Protein AF-A0AAN8APQ1-F1 (afdb_monomer_lite)

Foldseek 3Di:
DDDDDDDPPDDPDDPPPPPPPPVPPPDQAAFDDPQPQPPDPVSDDDCSHCVVVCVVVCLVVLHQNRVPPLPDQWDQALNDIDGLQQCCLVPVPPSLVSLVVLLVVLVVQVVPDDPPPVCLQVQQVSLLVSLSSNLVSLSSLLNNLSPRLAQDDDPDPDPDDVSNVSSVCSLVSVVVSLVVVCVVLDDLVPDDPSLVCLSVDHDPVPRGHSSVSSSRSSVSSVVSSVSSVSSSCVRHVVVPPDDPDD

InterPro domains:
  IPR029425 Protein MMS22-like, N-terminal [PF14910] (29-236)
  IPR042320 Protein MMS22-like [PTHR28547] (3-232)

Radius of gyration: 24.52 Å; chains: 1; bounding box: 50×102×64 Å

Organism: Eleginops maclovinus (NCBI:txid56733)

Sequence (246 aa):
MADDFSQSLTPPVSPFTADSFCDMTPARPPCFCCSETKEDPTGALSPQGYVAGGSLKRLLLRLDPAPAEYETDTVEIFGFPWVTETALVESTKLLFGLFREKVYRLESLVQSSSHDFGQAGNLHYEAEDLRQQCVSFLQYVKVFLHRFLEPTCSLDTSHCHPYEELEAQLPSALLEEIFGITLLVGRLKDLPANVQSAFTIANPGKIFPPSWHLLHLHLDVHWSILEILTYLVTRCKARWCTPTSL

pLDDT: mean 81.37, std 19.3, range [31.64, 98.69]

Structure (mmCIF, N/CA/C/O backbone):
data_AF-A0AAN8APQ1-F1
#
_entry.id   AF-A0AAN8APQ1-F1
#
loop_
_atom_site.group_PDB
_atom_site.id
_atom_site.type_symbol
_atom_site.label_atom_id
_atom_site.label_alt_id
_atom_site.label_comp_id
_atom_site.label_asym_id
_atom_site.label_entity_id
_atom_site.label_seq_id
_atom_site.pdbx_PDB_ins_code
_atom_site.Cartn_x
_atom_site.Cartn_y
_atom_site.Cartn_z
_atom_site.occupancy
_atom_site.B_iso_or_equiv
_atom_site.auth_seq_id
_atom_site.auth_comp_id
_atom_site.auth_asym_id
_atom_site.auth_atom_id
_atom_site.pdbx_PDB_model_num
ATOM 1 N N . MET A 1 1 ? -24.995 -76.254 -22.039 1.00 42.03 1 MET A N 1
ATOM 2 C CA . MET A 1 1 ? -24.180 -75.029 -21.919 1.00 42.03 1 MET A CA 1
ATOM 3 C C . MET A 1 1 ? -25.102 -73.898 -22.367 1.00 42.03 1 MET A C 1
ATOM 5 O O . MET A 1 1 ? -25.278 -73.760 -23.564 1.00 42.03 1 MET A O 1
ATOM 9 N N . ALA A 1 2 ? -26.037 -73.388 -21.560 1.00 35.69 2 ALA A N 1
ATOM 10 C CA . ALA A 1 2 ? -25.916 -72.613 -20.314 1.00 35.69 2 ALA A CA 1
ATOM 11 C C . ALA A 1 2 ? -25.137 -71.294 -20.508 1.00 35.69 2 ALA A C 1
ATOM 13 O O . ALA A 1 2 ? -23.924 -71.360 -20.661 1.00 35.69 2 ALA A O 1
ATOM 14 N N . ASP A 1 3 ? -25.917 -70.199 -20.541 1.00 38.91 3 ASP A N 1
ATOM 15 C CA . ASP A 1 3 ? -25.686 -68.761 -20.282 1.00 38.91 3 ASP A CA 1
ATOM 16 C C . ASP A 1 3 ? -24.407 -68.042 -20.750 1.00 38.91 3 ASP A C 1
ATOM 18 O O . ASP A 1 3 ? -23.298 -68.446 -20.427 1.00 38.91 3 ASP A O 1
ATOM 22 N N . ASP A 1 4 ? -24.583 -66.883 -21.408 1.00 41.06 4 ASP A N 1
ATOM 23 C CA . ASP A 1 4 ? -24.420 -65.614 -20.675 1.00 41.06 4 ASP A CA 1
ATOM 24 C C . ASP A 1 4 ? -25.036 -64.404 -21.409 1.00 41.06 4 ASP A C 1
ATOM 26 O O . ASP A 1 4 ? -24.639 -64.022 -22.513 1.00 41.06 4 ASP A O 1
ATOM 30 N N . PHE A 1 5 ? -26.021 -63.782 -20.759 1.00 49.22 5 PHE A N 1
ATOM 31 C CA . PHE A 1 5 ? -26.459 -62.413 -21.016 1.00 49.22 5 PHE A CA 1
ATOM 32 C C . PHE A 1 5 ? -25.432 -61.460 -20.391 1.00 49.22 5 PHE A C 1
ATOM 34 O O . PHE A 1 5 ? -25.208 -61.511 -19.187 1.00 49.22 5 PHE A O 1
ATOM 41 N N . SER A 1 6 ? -24.898 -60.500 -21.147 1.00 53.31 6 SER A N 1
ATOM 42 C CA . SER A 1 6 ? -24.318 -59.294 -20.540 1.00 53.31 6 SER A CA 1
ATOM 43 C C . SER A 1 6 ? -24.817 -58.043 -21.256 1.00 53.31 6 SER A C 1
ATOM 45 O O . SER A 1 6 ? -24.336 -57.622 -22.305 1.00 53.31 6 SER A O 1
ATOM 47 N N . GLN A 1 7 ? -25.857 -57.460 -20.662 1.00 44.00 7 GLN A N 1
ATOM 48 C CA . GLN A 1 7 ? -26.288 -56.095 -20.920 1.00 44.00 7 GLN A CA 1
ATOM 49 C C . GLN A 1 7 ? -25.161 -55.154 -20.478 1.00 44.00 7 GLN A C 1
ATOM 51 O O . GLN A 1 7 ? -24.826 -55.086 -19.296 1.00 44.00 7 GLN A O 1
ATOM 56 N N . SER A 1 8 ? -24.567 -54.430 -21.426 1.00 47.03 8 SER A N 1
ATOM 57 C CA . SER A 1 8 ? -23.650 -53.333 -21.123 1.00 47.03 8 SER A CA 1
ATOM 58 C C . SER A 1 8 ? -24.465 -52.154 -20.586 1.00 47.03 8 SER A C 1
ATOM 60 O O . SER A 1 8 ? -25.087 -51.403 -21.335 1.00 47.03 8 SER A O 1
ATOM 62 N N . LEU A 1 9 ? -24.516 -52.049 -19.259 1.00 51.12 9 LEU A N 1
ATOM 63 C CA . LEU A 1 9 ? -25.077 -50.921 -18.524 1.00 51.12 9 LEU A CA 1
ATOM 64 C C . LEU A 1 9 ? -23.986 -49.860 -18.340 1.00 51.12 9 LEU A C 1
ATOM 66 O O . LEU A 1 9 ? -23.389 -49.754 -17.271 1.00 51.12 9 LEU A O 1
ATOM 70 N N . THR A 1 10 ? -23.705 -49.069 -19.375 1.00 58.56 10 THR A N 1
ATOM 71 C CA . THR A 1 10 ? -22.999 -47.795 -19.180 1.00 58.56 10 THR A CA 1
ATOM 72 C C . THR A 1 10 ? -24.040 -46.696 -18.964 1.00 58.56 10 THR A C 1
ATOM 74 O O . THR A 1 10 ? -24.853 -46.467 -19.864 1.00 58.56 10 THR A O 1
ATOM 77 N N . PRO A 1 11 ? -24.067 -46.027 -17.798 1.00 50.97 11 PRO A N 1
ATOM 78 C CA . PRO A 1 11 ? -24.987 -44.921 -17.567 1.00 50.97 11 PRO A CA 1
ATOM 79 C C . PRO A 1 11 ? -24.662 -43.754 -18.517 1.00 50.97 11 PRO A C 1
ATOM 81 O O . PRO A 1 11 ? -23.504 -43.600 -18.919 1.00 50.97 11 PRO A O 1
ATOM 84 N N . PRO A 1 12 ? -25.652 -42.923 -18.892 1.00 48.56 12 PRO A N 1
ATOM 85 C CA . PRO A 1 12 ? -25.388 -41.727 -19.679 1.00 48.56 12 PRO A CA 1
ATOM 86 C C . PRO A 1 12 ? -24.476 -40.786 -18.887 1.00 48.56 12 PRO A C 1
ATOM 88 O O . PRO A 1 12 ? -24.678 -40.560 -17.693 1.00 48.56 12 PRO A O 1
ATOM 91 N N . VAL A 1 13 ? -23.457 -40.254 -19.563 1.00 44.84 13 VAL A N 1
ATOM 92 C CA . VAL A 1 13 ? -22.527 -39.265 -19.012 1.00 44.84 13 VAL A CA 1
ATOM 93 C C . VAL A 1 13 ? -23.339 -38.047 -18.574 1.00 44.84 13 VAL A C 1
ATOM 95 O O . VAL A 1 13 ? -23.918 -37.347 -19.404 1.00 44.84 13 VAL A O 1
ATOM 98 N N . SER A 1 14 ? -23.414 -37.830 -17.261 1.00 43.69 14 SER A N 1
ATOM 99 C CA . SER A 1 14 ? -23.985 -36.614 -16.684 1.00 43.69 14 SER A CA 1
ATOM 100 C C . SER A 1 14 ? -23.166 -35.420 -17.185 1.00 43.69 14 SER A C 1
ATOM 102 O O . SER A 1 14 ? -21.936 -35.541 -17.243 1.00 43.69 14 SER A O 1
ATOM 104 N N . PRO A 1 15 ? -23.780 -34.285 -17.570 1.00 40.00 15 PRO A N 1
ATOM 105 C CA . PRO A 1 15 ? -23.009 -33.112 -17.933 1.00 40.00 15 PRO A CA 1
ATOM 106 C C . PRO A 1 15 ? -22.211 -32.714 -16.697 1.00 40.00 15 PRO A C 1
ATOM 108 O O . PRO A 1 15 ? -22.783 -32.315 -15.684 1.00 40.00 15 PRO A O 1
ATOM 111 N N . PHE A 1 16 ? -20.890 -32.873 -16.773 1.00 37.59 16 PHE A N 1
ATOM 112 C CA . PHE A 1 16 ? -19.983 -32.202 -15.864 1.00 37.59 16 PHE A CA 1
ATOM 113 C C . PHE A 1 16 ? -20.291 -30.716 -16.016 1.00 37.59 16 PHE A C 1
ATOM 115 O O . PHE A 1 16 ? -19.915 -30.088 -17.007 1.00 37.59 16 PHE A O 1
ATOM 122 N N . THR A 1 17 ? -21.027 -30.159 -15.055 1.00 39.50 17 THR A N 1
ATOM 123 C CA . THR A 1 17 ? -20.857 -28.760 -14.715 1.00 39.50 17 THR A CA 1
ATOM 124 C C . THR A 1 17 ? -19.368 -28.625 -14.479 1.00 39.50 17 THR A C 1
ATOM 126 O O . THR A 1 17 ? -18.811 -29.234 -13.566 1.00 39.50 17 THR A O 1
ATOM 129 N N . ALA A 1 18 ? -18.697 -27.915 -15.382 1.00 37.94 18 ALA A N 1
ATOM 130 C CA . ALA A 1 18 ? -17.459 -27.273 -15.024 1.00 37.94 18 ALA A CA 1
ATOM 131 C C . ALA A 1 18 ? -17.849 -26.334 -13.884 1.00 37.94 18 ALA A C 1
ATOM 133 O O . ALA A 1 18 ? -18.238 -25.190 -14.114 1.00 37.94 18 ALA A O 1
ATOM 134 N N . ASP A 1 19 ? -17.832 -26.863 -12.660 1.00 33.03 19 ASP A N 1
ATOM 135 C CA . ASP A 1 19 ? -17.505 -26.066 -11.506 1.00 33.03 19 ASP A CA 1
ATOM 136 C C . ASP A 1 19 ? -16.175 -25.460 -11.906 1.00 33.03 19 ASP A C 1
ATOM 138 O O . ASP A 1 19 ? -15.129 -26.112 -11.934 1.00 33.03 19 ASP A O 1
ATOM 142 N N . SER A 1 20 ? -16.278 -24.233 -12.412 1.00 37.91 20 SER A N 1
ATOM 143 C CA . SER A 1 20 ? -15.179 -23.310 -12.480 1.00 37.91 20 SER A CA 1
ATOM 144 C C . SER A 1 20 ? -14.677 -23.294 -11.053 1.00 37.91 20 SER A C 1
ATOM 146 O O . SER A 1 20 ? -15.220 -22.590 -10.203 1.00 37.91 20 SER A O 1
ATOM 148 N N . PHE A 1 21 ? -13.677 -24.129 -10.782 1.00 33.66 21 PHE A N 1
ATOM 149 C CA . PHE A 1 21 ? -12.666 -23.839 -9.800 1.00 33.66 21 PHE A CA 1
ATOM 150 C C . PHE A 1 21 ? -12.135 -22.475 -10.235 1.00 33.66 21 PHE A C 1
ATOM 152 O O . PHE A 1 21 ? -11.196 -22.364 -11.016 1.00 33.66 21 PHE A O 1
ATOM 159 N N . CYS A 1 22 ? -12.845 -21.421 -9.824 1.00 37.91 22 CYS A N 1
ATOM 160 C CA . CYS A 1 22 ? -12.246 -20.135 -9.597 1.00 37.91 22 CYS A CA 1
ATOM 161 C C . CYS A 1 22 ? -11.148 -20.478 -8.615 1.00 37.91 22 CYS A C 1
ATOM 163 O O . CYS A 1 22 ? -11.424 -20.675 -7.431 1.00 37.91 22 CYS A O 1
ATOM 165 N N . ASP A 1 23 ? -9.938 -20.668 -9.137 1.00 31.64 23 ASP A N 1
ATOM 166 C CA . ASP A 1 23 ? -8.739 -20.584 -8.337 1.00 31.64 23 ASP A CA 1
ATOM 167 C C . ASP A 1 23 ? -8.954 -19.363 -7.449 1.00 31.64 23 ASP A C 1
ATOM 169 O O . ASP A 1 23 ? -9.064 -18.233 -7.934 1.00 31.64 23 ASP A O 1
ATOM 173 N N . MET A 1 24 ? -9.136 -19.607 -6.151 1.00 39.66 24 MET A N 1
ATOM 174 C CA . MET A 1 24 ? -9.282 -18.570 -5.139 1.00 39.66 24 MET A CA 1
ATOM 175 C C . MET A 1 24 ? -7.911 -17.925 -4.926 1.00 39.66 24 MET A C 1
ATOM 177 O O . MET A 1 24 ? -7.417 -17.830 -3.807 1.00 39.66 24 MET A O 1
ATOM 181 N N . THR A 1 25 ? -7.249 -17.515 -6.009 1.00 44.06 25 THR A N 1
ATOM 182 C CA . THR A 1 25 ? -6.196 -16.524 -5.917 1.00 44.06 25 THR A CA 1
ATOM 183 C C . THR A 1 25 ? -6.863 -15.277 -5.357 1.00 44.06 25 THR A C 1
ATOM 185 O O . THR A 1 25 ? -7.798 -14.775 -5.995 1.00 44.06 25 THR A O 1
ATOM 188 N N . PRO A 1 26 ? -6.451 -14.807 -4.167 1.00 56.09 26 PRO A N 1
ATOM 189 C CA . PRO A 1 26 ? -7.018 -13.603 -3.591 1.00 56.09 26 PRO A CA 1
ATOM 190 C C . PRO A 1 26 ? -6.922 -12.483 -4.624 1.00 56.09 26 PRO A C 1
ATOM 192 O O . PRO A 1 26 ? -5.915 -12.362 -5.335 1.00 56.09 26 PRO A O 1
ATOM 195 N N . ALA A 1 27 ? -8.006 -11.720 -4.760 1.00 69.81 27 ALA A N 1
ATOM 196 C CA . ALA A 1 27 ? -8.048 -10.618 -5.703 1.00 69.81 27 ALA A CA 1
ATOM 197 C C . ALA A 1 27 ? -6.866 -9.687 -5.410 1.00 69.81 27 ALA A C 1
ATOM 199 O O . ALA A 1 27 ? -6.625 -9.312 -4.265 1.00 69.81 27 ALA A O 1
ATOM 200 N N . ARG A 1 28 ? -6.072 -9.362 -6.437 1.00 83.19 28 ARG A N 1
ATOM 201 C CA . ARG A 1 28 ? -4.981 -8.404 -6.256 1.00 83.19 28 ARG A CA 1
ATOM 202 C C . ARG A 1 28 ? -5.593 -7.024 -6.009 1.00 83.19 28 ARG A C 1
ATOM 204 O O . ARG A 1 28 ? -6.450 -6.616 -6.801 1.00 83.19 28 ARG A O 1
ATOM 211 N N . PRO A 1 29 ? -5.140 -6.290 -4.981 1.00 88.75 29 PRO A N 1
ATOM 212 C CA . PRO A 1 29 ? -5.586 -4.927 -4.773 1.00 88.75 29 PRO A CA 1
ATOM 213 C C . PRO A 1 29 ? -5.324 -4.061 -6.011 1.00 88.75 29 PRO A C 1
ATOM 215 O O . PRO A 1 29 ? -4.332 -4.288 -6.716 1.00 88.75 29 PRO A O 1
ATOM 218 N N . PRO A 1 30 ? -6.161 -3.039 -6.262 1.00 90.56 30 PRO A N 1
ATOM 219 C CA . PRO A 1 30 ? -5.931 -2.120 -7.362 1.00 90.56 30 PRO A CA 1
ATOM 220 C C . PRO A 1 30 ? -4.567 -1.436 -7.250 1.00 90.56 30 PRO A C 1
ATOM 222 O O . PRO A 1 30 ? -4.161 -1.037 -6.158 1.00 90.56 30 PRO A O 1
ATOM 225 N N . CYS A 1 31 ? -3.878 -1.261 -8.375 1.00 91.69 31 CYS A N 1
ATOM 226 C CA . CYS A 1 31 ? -2.580 -0.591 -8.417 1.00 91.69 31 CYS A CA 1
ATOM 227 C C . CYS A 1 31 ? -2.398 0.203 -9.718 1.00 91.69 31 CYS A C 1
ATOM 229 O O . CYS A 1 31 ? -3.096 -0.014 -10.712 1.00 91.69 31 CYS A O 1
ATOM 231 N N . PHE A 1 32 ? -1.477 1.167 -9.734 1.00 91.06 32 PHE A N 1
ATOM 232 C CA . PHE A 1 32 ? -1.166 1.904 -10.959 1.00 91.06 32 PHE A CA 1
ATOM 233 C C . PHE A 1 32 ? -0.469 1.002 -11.979 1.00 91.06 32 PHE A C 1
ATOM 235 O O . PHE A 1 32 ? 0.472 0.284 -11.662 1.00 91.06 32 PHE A O 1
ATOM 242 N N . CYS A 1 33 ? -0.866 1.076 -13.243 1.00 86.62 33 CYS A N 1
ATOM 243 C CA . CYS A 1 33 ? -0.187 0.350 -14.307 1.00 86.62 33 CYS A CA 1
ATOM 244 C C . CYS A 1 33 ? -0.267 1.153 -15.602 1.00 86.62 33 CYS A C 1
ATOM 246 O O . CYS A 1 33 ? -1.360 1.494 -16.051 1.00 86.62 33 CYS A O 1
ATOM 248 N N . CYS A 1 34 ? 0.880 1.460 -16.210 1.00 81.12 34 CYS A N 1
ATOM 249 C CA . CYS A 1 34 ? 0.923 2.138 -17.508 1.00 81.12 34 CYS A CA 1
ATOM 250 C C . CYS A 1 34 ? 1.092 1.185 -18.710 1.00 81.12 34 CYS A C 1
ATOM 252 O O . CYS A 1 34 ? 1.120 1.649 -19.850 1.00 81.12 34 CYS A O 1
ATOM 254 N N . SER A 1 35 ? 1.169 -0.136 -18.490 1.00 75.12 35 SER A N 1
ATOM 255 C CA . SER A 1 35 ? 1.510 -1.108 -19.544 1.00 75.12 35 SER A CA 1
ATOM 256 C C . SER A 1 35 ? 0.426 -1.320 -20.611 1.00 75.12 35 SER A C 1
ATOM 258 O O . SER A 1 35 ? 0.753 -1.614 -21.757 1.00 75.12 35 SER A O 1
ATOM 260 N N . GLU A 1 36 ? -0.848 -1.127 -20.263 1.00 64.19 36 GLU A N 1
ATOM 261 C CA . GLU A 1 36 ? -2.001 -1.534 -21.089 1.00 64.19 36 GLU A CA 1
ATOM 262 C C . GLU A 1 36 ? -2.473 -0.448 -22.073 1.00 64.19 36 GLU A C 1
ATOM 264 O O . GLU A 1 36 ? -3.310 -0.684 -22.937 1.00 64.19 36 GLU A O 1
ATOM 269 N N . THR A 1 37 ? -1.913 0.758 -21.981 1.00 57.16 37 THR A N 1
ATOM 270 C CA . THR A 1 37 ? -2.466 1.957 -22.639 1.00 57.16 37 THR A CA 1
ATOM 271 C C . THR A 1 37 ? -2.202 2.067 -24.145 1.00 57.16 37 THR A C 1
ATOM 273 O O . THR A 1 37 ? -2.755 2.960 -24.783 1.00 57.16 37 THR A O 1
ATOM 276 N N . LYS A 1 38 ? -1.375 1.197 -24.741 1.00 54.94 38 LYS A N 1
ATOM 277 C CA . LYS A 1 38 ? -1.044 1.269 -26.180 1.00 54.94 38 LYS A CA 1
ATOM 278 C C . LYS A 1 38 ? -1.842 0.325 -27.079 1.00 54.94 38 LYS A C 1
ATOM 280 O O . LYS A 1 38 ? -1.821 0.533 -28.288 1.00 54.94 38 LYS A O 1
ATOM 285 N N . GLU A 1 39 ? -2.516 -0.684 -26.529 1.00 53.59 39 GLU A N 1
ATOM 286 C CA . GLU A 1 39 ? -3.214 -1.696 -27.340 1.00 53.59 39 GLU A CA 1
ATOM 287 C C . GLU A 1 39 ? -4.710 -1.412 -27.529 1.00 53.59 39 GLU A C 1
ATOM 289 O O . GLU A 1 39 ? -5.300 -1.944 -28.467 1.00 53.59 39 GLU A O 1
ATOM 294 N N . ASP A 1 40 ? -5.314 -0.537 -26.715 1.00 55.59 40 ASP A N 1
ATOM 295 C CA . ASP A 1 40 ? -6.740 -0.221 -26.825 1.00 55.59 40 ASP A CA 1
ATOM 296 C C . ASP A 1 40 ? -7.000 1.120 -27.551 1.00 55.59 40 ASP A C 1
ATOM 298 O O . ASP A 1 40 ? -6.720 2.188 -26.994 1.00 55.59 40 ASP A O 1
ATOM 302 N N . PRO A 1 41 ? -7.562 1.119 -28.779 1.00 56.56 41 PRO A N 1
ATOM 303 C CA . PRO A 1 41 ? -7.845 2.342 -29.538 1.00 56.56 41 PRO A CA 1
ATOM 304 C C . PRO A 1 41 ? -8.901 3.243 -28.879 1.00 56.56 41 PRO A C 1
ATOM 306 O O . PRO A 1 41 ? -9.007 4.417 -29.234 1.00 56.56 41 PRO A O 1
ATOM 309 N N . THR A 1 42 ? -9.668 2.724 -27.916 1.00 65.69 42 THR A N 1
ATOM 310 C CA . THR A 1 42 ? -10.629 3.492 -27.111 1.00 65.69 42 THR A CA 1
ATOM 311 C C . THR A 1 42 ? -9.999 4.245 -25.939 1.00 65.69 42 THR A C 1
ATOM 313 O O . THR A 1 42 ? -10.669 5.089 -25.343 1.00 65.69 42 THR A O 1
ATOM 316 N N . GLY A 1 43 ? -8.727 3.981 -25.611 1.00 64.19 43 GLY A N 1
ATOM 317 C CA . GLY A 1 43 ? -8.058 4.578 -24.455 1.00 64.19 43 GLY A CA 1
ATOM 318 C C . GLY A 1 43 ? -8.700 4.177 -23.124 1.00 64.19 43 GLY A C 1
ATOM 319 O O . GLY A 1 43 ? -8.687 4.973 -22.181 1.00 64.19 43 GLY A O 1
ATOM 320 N N . ALA A 1 44 ? -9.311 2.986 -23.048 1.00 68.88 44 ALA A N 1
ATOM 321 C CA . ALA A 1 44 ? -9.937 2.524 -21.820 1.00 68.88 44 ALA A CA 1
ATOM 322 C C . ALA A 1 44 ? -8.890 2.366 -20.709 1.00 68.88 44 ALA A C 1
ATOM 324 O O . ALA A 1 44 ? -7.764 1.915 -20.921 1.00 68.88 44 ALA A O 1
ATOM 325 N N . LEU A 1 45 ? -9.269 2.770 -19.498 1.00 75.56 45 LEU A N 1
ATOM 326 C CA . LEU A 1 45 ? -8.425 2.620 -18.317 1.00 75.56 45 LEU A CA 1
ATOM 327 C C . LEU A 1 45 ? -8.371 1.146 -17.900 1.00 75.56 45 LEU A C 1
ATOM 329 O O . LEU A 1 45 ? -9.388 0.454 -17.959 1.00 75.56 45 LEU A O 1
ATOM 333 N N . SER A 1 46 ? -7.206 0.701 -17.421 1.00 77.81 46 SER A N 1
ATOM 334 C CA . SER A 1 46 ? -7.013 -0.659 -16.903 1.00 77.81 46 SER A CA 1
ATOM 335 C C . SER A 1 46 ? -8.063 -0.990 -15.834 1.00 77.81 46 SER A C 1
ATOM 337 O O . SER A 1 46 ? -8.157 -0.238 -14.854 1.00 77.81 46 SER A O 1
ATOM 339 N N . PRO A 1 47 ? -8.834 -2.088 -15.968 1.00 78.69 47 PRO A N 1
ATOM 340 C CA . PRO A 1 47 ? -9.878 -2.447 -15.008 1.00 78.69 47 PRO A CA 1
ATOM 341 C C . PRO A 1 47 ? -9.321 -2.780 -13.617 1.00 78.69 47 PRO A C 1
ATOM 343 O O . PRO A 1 47 ? -10.044 -2.665 -12.630 1.00 78.69 47 PRO A O 1
ATOM 346 N N . GLN A 1 48 ? -8.035 -3.130 -13.523 1.00 80.75 48 GLN A N 1
ATOM 347 C CA . GLN A 1 48 ? -7.315 -3.369 -12.270 1.00 80.75 48 GLN A CA 1
ATOM 348 C C . GLN A 1 48 ? -6.756 -2.078 -11.640 1.00 80.75 48 GLN A C 1
ATOM 350 O O . GLN A 1 48 ? -6.227 -2.111 -10.533 1.00 80.75 48 GLN A O 1
ATOM 355 N N . GLY A 1 49 ? -6.867 -0.928 -12.311 1.00 83.88 49 GLY A N 1
ATOM 356 C CA . GLY A 1 49 ? -6.431 0.360 -11.775 1.00 83.88 49 GLY A CA 1
ATOM 357 C C . GLY A 1 49 ? -7.448 1.002 -10.826 1.00 83.88 49 GLY A C 1
ATOM 358 O O . GLY A 1 49 ? -8.648 0.745 -10.903 1.00 83.88 49 GLY A O 1
ATOM 359 N N . TYR A 1 50 ? -6.995 1.927 -9.975 1.00 87.56 50 TYR A N 1
ATOM 360 C CA . TYR A 1 50 ? -7.840 2.606 -8.976 1.00 87.56 50 TYR A CA 1
ATOM 361 C C . TYR A 1 50 ? -9.091 3.302 -9.545 1.00 87.56 50 TYR A C 1
ATOM 363 O O . TYR A 1 50 ? -10.131 3.361 -8.887 1.00 87.56 50 TYR A O 1
ATOM 371 N N . VAL A 1 51 ? -9.013 3.855 -10.760 1.00 83.31 51 VAL A N 1
ATOM 372 C CA . VAL A 1 51 ? -10.132 4.602 -11.359 1.00 83.31 51 VAL A CA 1
ATOM 373 C C . VAL A 1 51 ? -11.193 3.656 -11.916 1.00 83.31 51 VAL A C 1
ATOM 375 O O . VAL A 1 51 ? -12.339 3.708 -11.470 1.00 83.31 51 VAL A O 1
ATOM 378 N N . ALA A 1 52 ? -10.826 2.780 -12.856 1.00 84.69 52 ALA A N 1
ATOM 379 C CA . ALA A 1 52 ? -11.773 1.847 -13.470 1.00 84.69 52 ALA A CA 1
ATOM 380 C C . ALA A 1 52 ? -12.254 0.783 -12.475 1.00 84.69 52 ALA A C 1
ATOM 382 O O . ALA A 1 52 ? -13.428 0.419 -12.485 1.00 84.69 52 ALA A O 1
ATOM 383 N N . GLY A 1 53 ? -11.382 0.373 -11.550 1.00 83.00 53 GLY A N 1
ATOM 384 C CA . GLY A 1 53 ? -11.721 -0.503 -10.435 1.00 83.00 53 GLY A CA 1
ATOM 385 C C . GLY A 1 53 ? -12.691 0.133 -9.438 1.00 83.00 53 GLY A C 1
ATOM 386 O O . GLY A 1 53 ? -13.265 -0.578 -8.619 1.00 83.00 53 GLY A O 1
ATOM 387 N N . GLY A 1 54 ? -12.932 1.449 -9.508 1.00 86.44 54 GLY A N 1
ATOM 388 C CA . GLY A 1 54 ? -13.942 2.154 -8.720 1.00 86.44 54 GLY A CA 1
ATOM 389 C C . GLY A 1 54 ? -13.495 2.582 -7.320 1.00 86.44 54 GLY A C 1
ATOM 390 O O . GLY A 1 54 ? -14.355 2.905 -6.499 1.00 86.44 54 GLY A O 1
ATOM 391 N N . SER A 1 55 ? -12.192 2.610 -7.023 1.00 88.75 55 SER A N 1
ATOM 392 C CA . SER A 1 55 ? -11.656 2.987 -5.704 1.00 88.75 55 SER A CA 1
ATOM 393 C C . SER A 1 55 ? -12.095 4.391 -5.293 1.00 88.75 55 SER A C 1
ATOM 395 O O . SER A 1 55 ? -12.637 4.570 -4.205 1.00 88.75 55 SER A O 1
ATOM 397 N N . LEU A 1 56 ? -12.021 5.370 -6.206 1.00 88.06 56 LEU A N 1
ATOM 398 C CA . LEU A 1 56 ? -12.498 6.732 -5.933 1.00 88.06 56 LEU A CA 1
ATOM 399 C C . LEU A 1 56 ? -14.003 6.770 -5.621 1.00 88.06 56 LEU A C 1
ATOM 401 O O . LEU A 1 56 ? -14.429 7.450 -4.690 1.00 88.06 56 LEU A O 1
ATOM 405 N N . LYS A 1 57 ? -14.822 6.027 -6.378 1.00 90.88 57 LYS A N 1
ATOM 406 C CA . LYS A 1 57 ? -16.271 5.955 -6.138 1.00 90.88 57 LYS A CA 1
ATOM 407 C C . LYS A 1 57 ? -16.561 5.366 -4.758 1.00 90.88 57 LYS A C 1
ATOM 409 O O . LYS A 1 57 ? -17.396 5.909 -4.040 1.00 90.88 57 LYS A O 1
ATOM 414 N N . ARG A 1 58 ? -15.868 4.287 -4.376 1.00 92.19 58 ARG A N 1
ATOM 415 C CA . ARG A 1 58 ? -16.009 3.676 -3.046 1.00 92.19 58 ARG A CA 1
ATOM 416 C C . ARG A 1 58 ? -15.594 4.639 -1.942 1.00 92.19 58 ARG A C 1
ATOM 418 O O . ARG A 1 58 ? -16.365 4.811 -1.005 1.00 92.19 58 ARG A O 1
ATOM 425 N N . LEU A 1 59 ? -14.464 5.330 -2.093 1.00 90.75 59 LEU A N 1
ATOM 426 C CA . LEU A 1 59 ? -13.996 6.325 -1.128 1.00 90.75 59 LEU A CA 1
ATOM 427 C C . LEU A 1 59 ? -15.026 7.446 -0.916 1.00 90.75 59 LEU A C 1
ATOM 429 O O . LEU A 1 59 ? -15.412 7.731 0.217 1.00 90.75 59 LEU A O 1
ATOM 433 N N . LEU A 1 60 ? -15.517 8.053 -2.003 1.00 90.00 60 LEU A N 1
ATOM 434 C CA . LEU A 1 60 ? -16.490 9.152 -1.943 1.00 90.00 60 LEU A CA 1
ATOM 435 C C . LEU A 1 60 ? -17.827 8.720 -1.329 1.00 90.00 60 LEU A C 1
ATOM 437 O O . LEU A 1 60 ? -18.440 9.482 -0.583 1.00 90.00 60 LEU A O 1
ATOM 441 N N . LEU A 1 61 ? -18.263 7.492 -1.620 1.00 92.25 61 LEU A N 1
ATOM 442 C CA . LEU A 1 61 ? -19.486 6.902 -1.075 1.00 92.25 61 LEU A CA 1
ATOM 443 C C . LEU A 1 61 ? -19.274 6.208 0.281 1.00 92.25 61 LEU A C 1
ATOM 445 O O . LEU A 1 61 ? -20.224 5.649 0.823 1.00 92.25 61 LEU A O 1
ATOM 449 N N . ARG A 1 62 ? -18.055 6.255 0.840 1.00 89.44 62 ARG A N 1
ATOM 450 C CA . ARG A 1 62 ? -17.658 5.615 2.110 1.00 89.44 62 ARG A CA 1
ATOM 451 C C . ARG A 1 62 ? -17.943 4.111 2.166 1.00 89.44 62 ARG A C 1
ATOM 453 O O . ARG A 1 62 ? -18.236 3.558 3.226 1.00 89.44 62 ARG A O 1
ATOM 460 N N . LEU A 1 63 ? -17.854 3.457 1.017 1.00 92.62 63 LEU A N 1
ATOM 461 C CA . LEU A 1 63 ? -18.012 2.017 0.898 1.00 92.62 63 LEU A CA 1
ATOM 462 C C . LEU A 1 63 ? -16.737 1.302 1.343 1.00 92.62 63 LEU A C 1
ATOM 464 O O . LEU A 1 63 ? -15.651 1.888 1.363 1.00 92.62 63 LEU A O 1
ATOM 468 N N . ASP A 1 64 ? -16.905 0.028 1.673 1.00 92.94 64 ASP A N 1
ATOM 469 C CA . ASP A 1 64 ? -15.809 -0.879 1.984 1.00 92.94 64 ASP A CA 1
ATOM 470 C C . ASP A 1 64 ? -14.789 -0.910 0.831 1.00 92.94 64 ASP A C 1
ATOM 472 O O . ASP A 1 64 ? -15.196 -1.120 -0.320 1.00 92.94 64 ASP A O 1
ATOM 476 N N . PRO A 1 65 ? -13.491 -0.667 1.093 1.00 92.44 65 PRO A N 1
ATOM 477 C CA . PRO A 1 65 ? -12.478 -0.627 0.047 1.00 92.44 65 PRO A CA 1
ATOM 478 C C . PRO A 1 65 ? -12.174 -1.994 -0.587 1.00 92.44 65 PRO A C 1
ATOM 480 O O . PRO A 1 65 ? -11.700 -2.002 -1.723 1.00 92.44 65 PRO A O 1
ATOM 483 N N . ALA A 1 66 ? -12.443 -3.119 0.085 1.00 92.31 66 ALA A N 1
ATOM 484 C CA . ALA A 1 66 ? -12.265 -4.469 -0.464 1.00 92.31 66 ALA A CA 1
ATOM 485 C C . ALA A 1 66 ? -13.281 -5.465 0.134 1.00 92.31 66 ALA A C 1
ATOM 487 O O . ALA A 1 66 ? -12.909 -6.333 0.921 1.00 92.31 66 ALA A O 1
ATOM 488 N N . PRO A 1 67 ? -14.568 -5.387 -0.258 1.00 89.69 67 PRO A N 1
ATOM 489 C CA . PRO A 1 67 ? -15.672 -6.107 0.390 1.00 89.69 67 PRO A CA 1
ATOM 490 C C . PRO A 1 67 ? -15.600 -7.638 0.322 1.00 89.69 67 PRO A C 1
ATOM 492 O O . PRO A 1 67 ? -16.373 -8.277 1.014 1.00 89.69 67 PRO A O 1
ATOM 495 N N . ALA A 1 68 ? -14.732 -8.208 -0.518 1.00 89.94 68 ALA A N 1
ATOM 496 C CA . ALA A 1 68 ? -14.557 -9.655 -0.678 1.00 89.94 68 ALA A CA 1
ATOM 497 C C . ALA A 1 68 ? -13.197 -10.157 -0.150 1.00 89.94 68 ALA A C 1
ATOM 499 O O . ALA A 1 68 ? -12.817 -11.298 -0.396 1.00 89.94 68 ALA A O 1
ATOM 500 N N . GLU A 1 69 ? -12.420 -9.293 0.506 1.00 91.19 69 GLU A N 1
ATOM 501 C CA . GLU A 1 69 ? -11.100 -9.617 1.053 1.00 91.19 69 GLU A CA 1
ATOM 502 C C . GLU A 1 69 ? -11.093 -9.408 2.573 1.00 91.19 69 GLU A C 1
ATOM 504 O O . GLU A 1 69 ? -11.904 -8.642 3.097 1.00 91.19 69 GLU A O 1
ATOM 509 N N . TYR A 1 70 ? -10.144 -10.042 3.273 1.00 91.88 70 TYR A N 1
ATOM 510 C CA . TYR A 1 70 ? -9.942 -9.919 4.728 1.00 91.88 70 TYR A CA 1
ATOM 511 C C . TYR A 1 70 ? -11.165 -10.335 5.570 1.00 91.88 70 TYR A C 1
ATOM 513 O O . TYR A 1 70 ? -11.480 -9.696 6.571 1.00 91.88 70 TYR A O 1
ATOM 521 N N . GLU A 1 71 ? -11.884 -11.375 5.139 1.00 90.69 71 GLU A N 1
ATOM 522 C CA . GLU A 1 71 ? -13.000 -11.976 5.895 1.00 90.69 71 GLU A CA 1
ATOM 523 C C . GLU A 1 71 ? -12.529 -13.026 6.917 1.00 90.69 71 GLU A C 1
ATOM 525 O O . GLU A 1 71 ? -13.291 -13.436 7.786 1.00 90.69 71 GLU A O 1
ATOM 530 N N . THR A 1 72 ? -11.282 -13.486 6.801 1.00 92.81 72 THR A N 1
ATOM 531 C CA . THR A 1 72 ? -10.683 -14.502 7.671 1.00 92.81 72 THR A CA 1
ATOM 532 C C . THR A 1 72 ? -10.064 -13.890 8.925 1.00 92.81 72 THR A C 1
ATOM 534 O O . THR A 1 72 ? -9.527 -12.782 8.883 1.00 92.81 72 THR A O 1
ATOM 537 N N . ASP A 1 73 ? -10.040 -14.664 10.016 1.00 95.00 73 ASP A N 1
ATOM 538 C CA . ASP A 1 73 ? -9.429 -14.271 11.300 1.00 95.00 73 ASP A CA 1
ATOM 539 C C . ASP A 1 73 ? -7.945 -13.903 11.170 1.00 95.00 73 ASP A C 1
ATOM 541 O O . ASP A 1 73 ? -7.419 -13.116 11.959 1.00 95.00 73 ASP A O 1
ATOM 545 N N . THR A 1 74 ? -7.264 -14.475 10.172 1.00 96.62 74 THR A N 1
ATOM 546 C CA . THR A 1 74 ? -5.867 -14.178 9.872 1.00 96.62 74 THR A CA 1
ATOM 547 C C . THR A 1 74 ? -5.653 -13.680 8.451 1.00 96.62 74 THR A C 1
ATOM 549 O O . THR A 1 74 ? -6.386 -14.022 7.520 1.00 96.62 74 THR A O 1
ATOM 552 N N . VAL A 1 75 ? -4.600 -12.883 8.289 1.00 95.69 75 VAL A N 1
ATOM 553 C CA . VAL A 1 75 ? -4.138 -12.316 7.025 1.00 95.69 75 VAL A CA 1
ATOM 554 C C . VAL A 1 75 ? -2.620 -12.447 6.920 1.00 95.69 75 VAL A C 1
ATOM 556 O O . VAL A 1 75 ? -1.892 -12.194 7.878 1.00 95.69 75 VAL A O 1
ATOM 559 N N . GLU A 1 76 ? -2.127 -12.821 5.742 1.00 96.06 76 GLU A N 1
ATOM 560 C CA . GLU A 1 76 ? -0.693 -12.832 5.444 1.00 96.06 76 GLU A CA 1
ATOM 561 C C . GLU A 1 76 ? -0.208 -11.423 5.076 1.00 96.06 76 GLU A C 1
ATOM 563 O O . GLU A 1 76 ? -0.651 -10.834 4.088 1.00 96.06 76 GLU A O 1
ATOM 568 N N . ILE A 1 77 ? 0.730 -10.880 5.855 1.00 96.81 77 ILE A N 1
ATOM 569 C CA . ILE A 1 77 ? 1.352 -9.573 5.608 1.00 96.81 77 ILE A CA 1
ATOM 570 C C . ILE A 1 77 ? 2.869 -9.735 5.704 1.00 96.81 77 ILE A C 1
ATOM 572 O O . ILE A 1 77 ? 3.401 -10.173 6.725 1.00 96.81 77 ILE A O 1
ATOM 57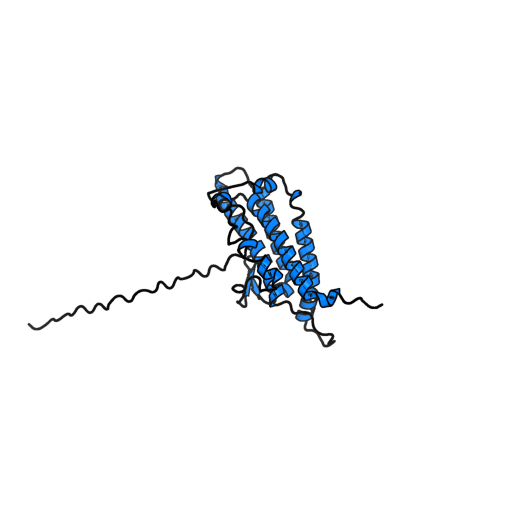6 N N . PHE A 1 78 ? 3.571 -9.377 4.624 1.00 96.81 78 PHE A N 1
ATOM 577 C CA . PHE A 1 78 ? 5.027 -9.529 4.475 1.00 96.81 78 PHE A CA 1
ATOM 578 C C . PHE A 1 78 ? 5.550 -10.962 4.705 1.00 96.81 78 PHE A C 1
ATOM 580 O O . PHE A 1 78 ? 6.690 -11.140 5.132 1.00 96.81 78 PHE A O 1
ATOM 587 N N . GLY A 1 79 ? 4.728 -11.975 4.398 1.00 93.94 79 GLY A N 1
ATOM 588 C CA . GLY A 1 79 ? 5.067 -13.397 4.539 1.00 93.94 79 GLY A CA 1
ATOM 589 C C . GLY A 1 79 ? 4.903 -13.959 5.953 1.00 93.94 79 GLY A C 1
ATOM 590 O O . GLY A 1 79 ? 5.480 -15.003 6.256 1.00 93.94 79 GLY A O 1
ATOM 591 N N . PHE A 1 80 ? 4.174 -13.249 6.817 1.00 96.19 80 PHE A N 1
ATOM 592 C CA . PHE A 1 80 ? 3.828 -13.701 8.158 1.00 96.19 80 PHE A CA 1
ATOM 593 C C . PHE A 1 80 ? 2.308 -13.650 8.364 1.00 96.19 80 PHE A C 1
ATOM 595 O O . PHE A 1 80 ? 1.681 -12.685 7.913 1.00 96.19 80 PHE A O 1
ATOM 602 N N . PRO A 1 81 ? 1.723 -14.614 9.097 1.00 97.06 81 PRO A N 1
ATOM 603 C CA . PRO A 1 81 ? 0.320 -14.574 9.480 1.00 97.06 81 PRO A CA 1
ATOM 604 C C . PRO A 1 81 ? 0.096 -13.576 10.619 1.00 97.06 81 PRO A C 1
ATOM 606 O O . PRO A 1 81 ? 0.816 -13.575 11.619 1.00 97.06 81 PRO A O 1
ATOM 609 N N . TRP A 1 82 ? -0.955 -12.773 10.495 1.00 97.75 82 TRP A N 1
ATOM 610 C CA . TRP A 1 82 ? -1.377 -11.775 11.474 1.00 97.75 82 TRP A CA 1
ATOM 611 C C . TRP A 1 82 ? -2.857 -11.928 11.789 1.00 97.75 82 TRP A C 1
ATOM 613 O O . TRP A 1 82 ? -3.619 -12.314 10.911 1.00 97.75 82 TRP A O 1
ATOM 623 N N . VAL A 1 83 ? -3.277 -11.586 13.008 1.00 97.38 83 VAL A N 1
ATOM 624 C CA . VAL A 1 83 ? -4.704 -11.494 13.351 1.00 97.38 83 VAL A CA 1
ATOM 625 C C . VAL A 1 83 ? -5.296 -10.262 12.665 1.00 97.38 83 VAL A C 1
ATOM 627 O O . VAL A 1 83 ? -4.861 -9.139 12.926 1.00 97.38 83 VAL A O 1
ATOM 630 N N . THR A 1 84 ? -6.272 -10.469 11.783 1.00 96.50 84 THR A N 1
ATOM 631 C CA . THR A 1 84 ? -6.803 -9.441 10.872 1.00 96.50 84 THR A CA 1
ATOM 632 C C . THR A 1 84 ? -7.343 -8.215 11.611 1.00 96.50 84 THR A C 1
ATOM 634 O O . THR A 1 84 ? -7.137 -7.087 11.167 1.00 96.50 84 THR A O 1
ATOM 637 N N . GLU A 1 85 ? -8.007 -8.421 12.748 1.00 95.31 85 GLU A N 1
ATOM 638 C CA . GLU A 1 85 ? -8.698 -7.354 13.483 1.00 95.31 85 GLU A CA 1
ATOM 639 C C . GLU A 1 85 ? -7.801 -6.577 14.454 1.00 95.31 85 GLU A C 1
ATOM 641 O O . GLU A 1 85 ? -8.151 -5.464 14.834 1.00 95.31 85 GLU A O 1
ATOM 646 N N . THR A 1 86 ? -6.645 -7.122 14.854 1.00 95.31 86 THR A N 1
ATOM 647 C CA . THR A 1 86 ? -5.812 -6.526 15.920 1.00 95.31 86 THR A CA 1
ATOM 648 C C . THR A 1 86 ? -4.410 -6.146 15.467 1.00 95.31 86 THR A C 1
ATOM 650 O O . THR A 1 86 ? -3.786 -5.267 16.066 1.00 95.31 86 THR A O 1
ATOM 653 N N . ALA A 1 87 ? -3.896 -6.737 14.384 1.00 97.12 87 ALA A N 1
ATOM 654 C CA . ALA A 1 87 ? -2.482 -6.614 14.043 1.00 97.12 87 ALA A CA 1
ATOM 655 C C . ALA A 1 87 ? -2.032 -5.175 13.780 1.00 97.12 87 ALA A C 1
ATOM 657 O O . ALA A 1 87 ? -0.897 -4.816 14.102 1.00 97.12 87 ALA A O 1
ATOM 658 N N . LEU A 1 88 ? -2.911 -4.325 13.232 1.00 97.31 88 LEU A N 1
ATOM 659 C CA . LEU A 1 88 ? -2.552 -2.926 13.007 1.00 97.31 88 LEU A CA 1
ATOM 660 C C . LEU A 1 88 ? -2.427 -2.144 14.321 1.00 97.31 88 LEU A C 1
ATOM 662 O O . LEU A 1 88 ? -1.539 -1.299 14.413 1.00 97.31 88 LEU A O 1
ATOM 666 N N . VAL A 1 89 ? -3.267 -2.436 15.319 1.00 96.25 89 VAL A N 1
ATOM 667 C CA . VAL A 1 89 ? -3.234 -1.815 16.657 1.00 96.25 89 VAL A CA 1
ATOM 668 C C . VAL A 1 89 ? -2.019 -2.299 17.441 1.00 96.25 89 VAL A C 1
ATOM 670 O O . VAL A 1 89 ? -1.263 -1.496 17.979 1.00 96.25 89 VAL A O 1
ATOM 673 N N . GLU A 1 90 ? -1.794 -3.610 17.469 1.00 95.81 90 GLU A N 1
ATOM 674 C CA . GLU A 1 90 ? -0.760 -4.218 18.310 1.00 95.81 90 GLU A CA 1
ATOM 675 C C . GLU A 1 90 ? 0.652 -4.030 17.743 1.00 95.81 90 GLU A C 1
ATOM 677 O O . GLU A 1 90 ? 1.626 -3.971 18.493 1.00 95.81 90 GLU A O 1
ATOM 682 N N . SER A 1 91 ? 0.785 -3.951 16.415 1.00 97.00 91 SER A N 1
ATOM 683 C CA . SER A 1 91 ? 2.079 -4.025 15.726 1.00 97.00 91 SER A CA 1
ATOM 684 C C . SER A 1 91 ? 2.297 -2.921 14.691 1.00 97.00 91 SER A C 1
ATOM 686 O O . SER A 1 91 ? 3.063 -3.114 13.745 1.00 97.00 91 SER A O 1
ATOM 688 N N . THR A 1 92 ? 1.700 -1.734 14.874 1.00 97.56 92 THR A N 1
ATOM 689 C CA . THR A 1 92 ? 1.796 -0.615 13.912 1.00 97.56 92 THR A CA 1
ATOM 690 C C . THR A 1 92 ? 3.242 -0.334 13.485 1.00 97.56 92 THR A C 1
ATOM 692 O O . THR A 1 92 ? 3.570 -0.396 12.303 1.00 97.56 92 THR A O 1
ATOM 695 N N . LYS A 1 93 ? 4.146 -0.094 14.446 1.00 97.6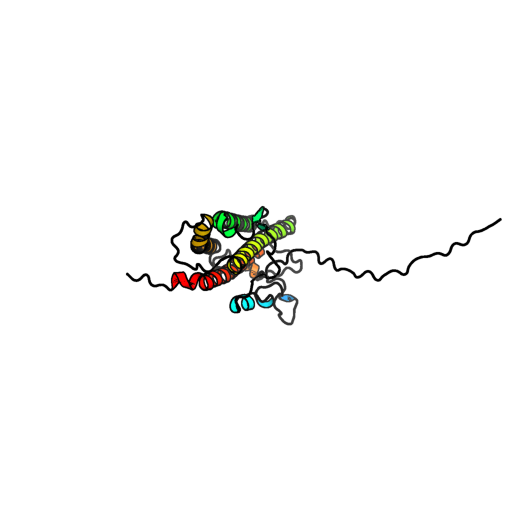2 93 LYS A N 1
ATOM 696 C CA . LYS A 1 93 ? 5.551 0.254 14.160 1.00 97.62 93 LYS A CA 1
ATOM 697 C C . LYS A 1 93 ? 6.296 -0.856 13.423 1.00 97.62 93 LYS A C 1
ATOM 699 O O . LYS A 1 93 ? 7.089 -0.576 12.528 1.00 97.62 93 LYS A O 1
ATOM 704 N N . LEU A 1 94 ? 6.045 -2.112 13.793 1.00 98.31 94 LEU A N 1
ATOM 705 C CA . LEU A 1 94 ? 6.686 -3.268 13.172 1.00 98.31 94 LEU A CA 1
ATOM 706 C C . LEU A 1 94 ? 6.216 -3.439 11.724 1.00 98.31 94 LEU A C 1
ATOM 708 O O . LEU A 1 94 ? 7.047 -3.544 10.827 1.00 98.31 94 LEU A O 1
ATOM 712 N N . LEU A 1 95 ? 4.904 -3.389 11.484 1.00 98.62 95 LEU A N 1
ATOM 713 C CA . LEU A 1 95 ? 4.324 -3.519 10.148 1.00 98.62 95 LEU A CA 1
ATOM 714 C C . LEU A 1 95 ? 4.808 -2.410 9.203 1.00 98.62 95 LEU A C 1
ATOM 716 O O . LEU A 1 95 ? 5.227 -2.687 8.079 1.00 98.62 95 LEU A O 1
ATOM 720 N N . PHE A 1 96 ? 4.840 -1.158 9.666 1.00 98.62 96 PHE A N 1
ATOM 721 C CA . PHE A 1 96 ? 5.391 -0.055 8.876 1.00 98.62 96 PHE A CA 1
ATOM 722 C C . PHE A 1 96 ? 6.922 -0.126 8.744 1.00 98.62 96 PHE A C 1
ATOM 724 O O . PHE A 1 96 ? 7.476 0.317 7.738 1.00 98.62 96 PHE A O 1
ATOM 731 N N . GLY A 1 97 ? 7.629 -0.713 9.712 1.00 98.50 97 GLY A N 1
ATOM 732 C CA . GLY A 1 97 ? 9.048 -1.052 9.593 1.00 98.50 97 GLY A CA 1
ATOM 733 C C . GLY A 1 97 ? 9.315 -2.045 8.458 1.00 98.50 97 GLY A C 1
ATOM 734 O O . GLY A 1 97 ? 10.163 -1.780 7.607 1.00 98.50 97 GLY A O 1
ATOM 735 N N . LEU A 1 98 ? 8.536 -3.129 8.392 1.00 98.56 98 LEU A N 1
ATOM 736 C CA . LEU A 1 98 ? 8.600 -4.126 7.317 1.00 98.56 98 LEU A CA 1
ATOM 737 C C . LEU A 1 98 ? 8.251 -3.515 5.956 1.00 98.56 98 LEU A C 1
ATOM 739 O O . LEU A 1 98 ? 8.939 -3.777 4.972 1.00 98.56 98 LEU A O 1
ATOM 743 N N . PHE A 1 99 ? 7.244 -2.638 5.900 1.00 98.69 99 PHE A N 1
ATOM 744 C CA . PHE A 1 99 ? 6.934 -1.881 4.688 1.00 98.69 99 PHE A CA 1
ATOM 745 C C . PHE A 1 99 ? 8.157 -1.099 4.188 1.00 98.69 99 PHE A C 1
ATOM 747 O O . PHE A 1 99 ? 8.547 -1.238 3.029 1.00 98.69 99 PHE A O 1
ATOM 754 N N . ARG A 1 100 ? 8.807 -0.316 5.063 1.00 98.62 100 ARG A N 1
ATOM 755 C CA . ARG A 1 100 ? 10.009 0.456 4.697 1.00 98.62 100 ARG A CA 1
ATOM 756 C C . ARG A 1 100 ? 11.146 -0.452 4.243 1.00 98.62 100 ARG A C 1
ATOM 758 O O . ARG A 1 100 ? 11.806 -0.132 3.263 1.00 98.62 100 ARG A O 1
ATOM 765 N N . GLU A 1 101 ? 11.345 -1.594 4.901 1.00 98.25 101 GLU A N 1
ATOM 766 C CA . GLU A 1 101 ? 12.317 -2.607 4.475 1.00 98.25 101 GLU A CA 1
ATOM 767 C C . GLU A 1 101 ? 12.058 -3.064 3.029 1.00 98.25 101 GLU A C 1
ATOM 769 O O . GLU A 1 101 ? 12.995 -3.109 2.229 1.00 98.25 101 GLU A O 1
ATOM 774 N N . LYS A 1 102 ? 10.801 -3.352 2.657 1.00 98.31 102 LYS A N 1
ATOM 775 C CA . LYS A 1 102 ? 10.461 -3.752 1.280 1.00 98.31 102 LYS A CA 1
ATOM 776 C C . LYS A 1 102 ? 10.711 -2.629 0.275 1.00 98.31 102 LYS A C 1
ATOM 778 O O . LYS A 1 102 ? 11.245 -2.905 -0.800 1.00 98.31 102 LYS A O 1
ATOM 783 N N . VAL A 1 103 ? 10.412 -1.377 0.634 1.00 98.00 103 VAL A N 1
ATOM 784 C CA . VAL A 1 103 ? 10.749 -0.209 -0.200 1.00 98.00 103 VAL A CA 1
ATOM 785 C C . VAL A 1 103 ? 12.262 -0.100 -0.406 1.00 98.00 103 VAL A C 1
ATOM 787 O O . VAL A 1 103 ? 12.708 -0.054 -1.549 1.00 98.00 103 VAL A O 1
ATOM 790 N N . TYR A 1 104 ? 13.063 -0.150 0.662 1.00 97.69 104 TYR A N 1
ATOM 791 C CA . TYR A 1 104 ? 14.526 -0.078 0.558 1.00 97.69 104 TYR A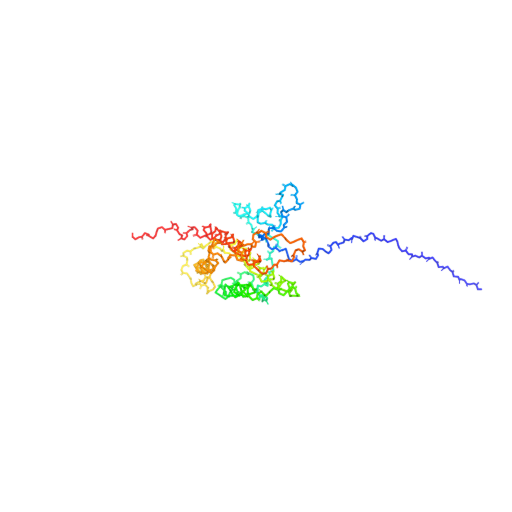 CA 1
ATOM 792 C C . TYR A 1 104 ? 15.118 -1.229 -0.256 1.00 97.69 104 TYR A C 1
ATOM 794 O O . TYR A 1 104 ? 16.064 -1.034 -1.021 1.00 97.69 104 TYR A O 1
ATOM 802 N N . ARG A 1 105 ? 14.561 -2.439 -0.130 1.00 97.69 105 ARG A N 1
ATOM 803 C CA . ARG A 1 105 ? 14.985 -3.576 -0.950 1.00 97.69 105 ARG A CA 1
ATOM 804 C C . ARG A 1 105 ? 14.698 -3.328 -2.430 1.00 97.69 105 ARG A C 1
ATOM 806 O O . ARG A 1 105 ? 15.567 -3.582 -3.258 1.00 97.69 105 ARG A O 1
ATOM 813 N N . LEU A 1 106 ? 13.531 -2.777 -2.762 1.00 97.06 106 LEU A N 1
ATOM 814 C CA . LEU A 1 106 ? 13.197 -2.417 -4.139 1.00 97.06 106 LEU A CA 1
ATOM 815 C C . LEU A 1 106 ? 14.111 -1.305 -4.680 1.00 97.06 106 LEU A C 1
ATOM 817 O O . LEU A 1 106 ? 14.602 -1.410 -5.801 1.00 97.06 106 LEU A O 1
ATOM 821 N N . GLU A 1 107 ? 14.415 -0.279 -3.885 1.00 95.12 107 GLU A N 1
ATOM 822 C CA . GLU A 1 107 ? 15.400 0.751 -4.247 1.00 95.12 107 GLU A CA 1
ATOM 823 C C . GLU A 1 107 ? 16.791 0.154 -4.497 1.00 95.12 107 GLU A C 1
ATOM 825 O O . GLU A 1 107 ? 17.462 0.512 -5.468 1.00 95.12 107 GLU A O 1
ATOM 830 N N . SER A 1 108 ? 17.210 -0.804 -3.668 1.00 94.62 108 SER A N 1
ATOM 831 C CA . SER A 1 108 ? 18.471 -1.522 -3.848 1.00 94.62 108 SER A CA 1
ATOM 832 C C . SER A 1 108 ? 18.501 -2.309 -5.162 1.00 94.62 108 SER A C 1
ATOM 834 O O . SER A 1 108 ? 19.517 -2.276 -5.859 1.00 94.62 108 SER A O 1
ATOM 836 N N . LEU A 1 109 ? 17.391 -2.937 -5.574 1.00 93.88 109 LEU A N 1
ATOM 837 C CA . LEU A 1 109 ? 17.282 -3.586 -6.890 1.00 93.88 109 LEU A CA 1
ATOM 838 C C . LEU A 1 109 ? 17.434 -2.587 -8.044 1.00 93.88 109 LEU A C 1
ATOM 840 O O . LEU A 1 109 ? 18.077 -2.898 -9.043 1.00 93.88 109 LEU A O 1
ATOM 844 N N . VAL A 1 110 ? 16.895 -1.371 -7.910 1.00 91.69 110 VAL A N 1
ATOM 845 C CA . VAL A 1 110 ? 17.066 -0.305 -8.916 1.00 91.69 110 VAL A CA 1
ATOM 846 C C . VAL A 1 110 ? 18.518 0.160 -9.012 1.00 91.69 110 VAL A C 1
ATOM 848 O O . VAL A 1 110 ? 19.000 0.455 -10.102 1.00 91.69 110 VAL A O 1
ATOM 851 N N . GLN A 1 111 ? 19.223 0.243 -7.885 1.00 88.19 111 GLN A N 1
ATOM 852 C CA . GLN A 1 111 ? 20.624 0.672 -7.855 1.00 88.19 111 GLN A CA 1
ATOM 853 C C . GLN A 1 111 ? 21.582 -0.420 -8.342 1.00 88.19 111 GLN A C 1
ATOM 855 O O . GLN A 1 111 ? 22.600 -0.119 -8.962 1.00 88.19 111 GLN A O 1
ATOM 860 N N . SER A 1 112 ? 21.262 -1.683 -8.057 1.00 84.38 112 SER A N 1
ATOM 861 C CA . SER A 1 112 ? 22.083 -2.847 -8.406 1.00 84.38 112 SER A CA 1
ATOM 862 C C . SER A 1 112 ? 21.762 -3.439 -9.777 1.00 84.38 112 SER A C 1
ATOM 864 O O . SER A 1 112 ? 22.500 -4.312 -10.236 1.00 84.38 112 SER A O 1
ATOM 866 N N . SER A 1 113 ? 20.707 -2.969 -10.456 1.00 77.50 113 SER A N 1
ATOM 867 C CA . SER A 1 113 ? 20.354 -3.447 -11.791 1.00 77.50 113 SER A CA 1
ATOM 868 C C . SER A 1 113 ? 21.482 -3.142 -12.782 1.00 77.50 113 SER A C 1
ATOM 870 O O . SER A 1 113 ? 21.650 -2.008 -13.235 1.00 77.50 113 SER A O 1
ATOM 872 N N . SER A 1 114 ? 22.267 -4.166 -13.109 1.00 64.81 114 SER A N 1
ATOM 873 C CA . SER A 1 114 ? 23.250 -4.142 -14.187 1.00 64.81 114 SER A CA 1
ATOM 874 C C . SER A 1 114 ? 22.545 -4.304 -15.540 1.00 64.81 114 SER A C 1
ATOM 876 O O . SER A 1 114 ? 21.413 -4.778 -15.618 1.00 64.81 114 SER A O 1
ATOM 878 N N . HIS A 1 115 ? 23.213 -3.951 -16.641 1.00 64.38 115 HIS A N 1
ATOM 879 C CA . HIS A 1 115 ? 22.705 -4.187 -18.003 1.00 64.38 115 HIS A CA 1
ATOM 880 C C . HIS A 1 115 ? 22.720 -5.678 -18.417 1.00 64.38 115 HIS A C 1
ATOM 882 O O . HIS A 1 115 ? 22.728 -5.990 -19.608 1.00 64.38 115 HIS A O 1
ATOM 888 N N . ASP A 1 116 ? 22.757 -6.605 -17.456 1.00 73.00 116 ASP A N 1
ATOM 889 C CA . ASP A 1 116 ? 22.755 -8.038 -17.720 1.00 73.00 116 ASP A CA 1
ATOM 890 C C . ASP A 1 116 ? 21.330 -8.531 -18.010 1.00 73.00 116 ASP A C 1
ATOM 892 O O . ASP A 1 116 ? 20.528 -8.818 -17.117 1.00 73.00 116 ASP A O 1
ATOM 896 N N . PHE A 1 117 ? 21.013 -8.625 -19.302 1.00 70.00 117 PHE A N 1
ATOM 897 C CA . PHE A 1 117 ? 19.717 -9.086 -19.799 1.00 70.00 117 PHE A CA 1
ATOM 898 C C . PHE A 1 117 ? 19.339 -10.490 -19.301 1.00 70.00 117 PHE A C 1
ATOM 900 O O . PHE A 1 117 ? 18.148 -10.789 -19.214 1.00 70.00 117 PHE A O 1
ATOM 907 N N . GLY A 1 118 ? 20.313 -11.336 -18.935 1.00 77.69 118 GLY A N 1
ATOM 908 C CA . GLY A 1 118 ? 20.055 -12.689 -18.434 1.00 77.69 118 GLY A CA 1
ATOM 909 C C . GLY A 1 118 ? 19.323 -12.725 -17.087 1.00 77.69 118 GLY A C 1
ATOM 910 O O . GLY A 1 118 ? 18.635 -13.700 -16.796 1.00 77.69 118 GLY A O 1
ATOM 911 N N . GLN A 1 119 ? 19.414 -11.655 -16.289 1.00 83.56 119 GLN A N 1
ATOM 912 C CA . GLN A 1 119 ? 18.762 -11.549 -14.975 1.00 83.56 119 GLN A CA 1
ATOM 913 C C . GLN A 1 119 ? 17.467 -10.726 -14.997 1.00 83.56 119 GLN A C 1
ATOM 915 O O . GLN A 1 119 ? 16.778 -10.639 -13.981 1.00 83.56 119 GLN A O 1
ATOM 920 N N . ALA A 1 120 ? 17.097 -10.144 -16.142 1.00 83.19 120 ALA A N 1
ATOM 921 C CA . ALA A 1 120 ? 15.980 -9.203 -16.236 1.00 83.19 120 ALA A CA 1
ATOM 922 C C . ALA A 1 120 ? 14.637 -9.798 -15.771 1.00 83.19 120 ALA A C 1
ATOM 924 O O . ALA A 1 120 ? 13.855 -9.105 -15.125 1.00 83.19 120 ALA A O 1
ATOM 925 N N . GLY A 1 121 ? 14.384 -11.081 -16.055 1.00 85.94 121 GLY A N 1
ATOM 926 C CA . GLY A 1 121 ? 13.175 -11.775 -15.599 1.00 85.94 121 GLY A CA 1
ATOM 927 C C . GLY A 1 121 ? 13.130 -11.952 -14.080 1.00 85.94 121 GLY A C 1
ATOM 928 O O . GLY A 1 121 ? 12.135 -11.603 -13.453 1.00 85.94 121 GLY A O 1
ATOM 929 N N . ASN A 1 122 ? 14.224 -12.420 -13.473 1.00 90.31 122 ASN A N 1
ATOM 930 C CA . ASN A 1 122 ? 14.306 -12.604 -12.019 1.00 90.31 122 ASN A CA 1
ATOM 931 C C . ASN A 1 122 ? 14.120 -11.272 -11.282 1.00 90.31 122 ASN A C 1
ATOM 933 O O . ASN A 1 122 ? 13.305 -11.182 -10.368 1.00 90.31 122 ASN A O 1
ATOM 937 N N . LEU A 1 123 ? 14.810 -10.223 -11.745 1.00 92.75 123 LEU A N 1
ATOM 938 C CA . LEU A 1 123 ? 14.687 -8.874 -11.192 1.00 92.75 123 LEU A CA 1
ATOM 939 C C . LEU A 1 123 ? 13.265 -8.322 -11.328 1.00 92.75 123 LEU A C 1
ATOM 941 O O . LEU A 1 123 ? 12.782 -7.652 -10.420 1.00 92.75 123 LEU A O 1
ATOM 945 N N . HIS A 1 124 ? 12.589 -8.604 -12.444 1.00 93.19 124 HIS A N 1
ATOM 946 C CA . HIS A 1 124 ? 11.201 -8.205 -12.645 1.00 93.19 124 HIS A CA 1
ATOM 947 C C . HIS A 1 124 ? 10.262 -8.849 -11.621 1.00 93.19 124 HIS A C 1
ATOM 949 O O . HIS A 1 124 ? 9.471 -8.131 -11.012 1.00 93.19 124 HIS A O 1
ATOM 955 N N . TYR A 1 125 ? 10.338 -10.171 -11.436 1.00 94.38 125 TYR A N 1
ATOM 956 C CA . TYR A 1 125 ? 9.446 -10.883 -10.519 1.00 94.38 125 TYR A CA 1
ATOM 957 C C . TYR A 1 125 ? 9.725 -10.542 -9.057 1.00 94.38 125 TYR A C 1
ATOM 959 O O . TYR A 1 125 ? 8.781 -10.375 -8.292 1.00 94.38 125 TYR A O 1
ATOM 967 N N . GLU A 1 126 ? 10.993 -10.377 -8.673 1.00 96.31 126 GLU A N 1
ATOM 968 C CA . GLU A 1 126 ? 11.340 -9.937 -7.319 1.00 96.31 126 GLU A CA 1
ATOM 969 C C . GLU A 1 126 ? 10.823 -8.519 -7.043 1.00 96.31 126 GLU A C 1
ATOM 971 O O . GLU A 1 126 ? 10.233 -8.257 -5.997 1.00 96.31 126 GLU A O 1
ATOM 976 N N . ALA A 1 127 ? 10.995 -7.599 -7.994 1.00 96.69 127 ALA A N 1
ATOM 977 C CA . ALA A 1 127 ? 10.513 -6.232 -7.846 1.00 96.69 127 ALA A CA 1
ATOM 978 C C . ALA A 1 127 ? 8.975 -6.134 -7.845 1.00 96.69 127 ALA A C 1
ATOM 980 O O . ALA A 1 127 ? 8.420 -5.346 -7.078 1.00 96.69 127 ALA A O 1
ATOM 981 N N . GLU A 1 128 ? 8.292 -6.942 -8.662 1.00 95.88 128 GLU A N 1
ATOM 982 C CA . GLU A 1 128 ? 6.828 -7.057 -8.662 1.00 95.88 128 GLU A CA 1
ATOM 983 C C . GLU A 1 128 ? 6.316 -7.602 -7.324 1.00 95.88 128 GLU A C 1
ATOM 985 O O . GLU A 1 128 ? 5.378 -7.046 -6.760 1.00 95.88 128 GLU A O 1
ATOM 990 N N . ASP A 1 129 ? 6.947 -8.646 -6.783 1.00 96.88 129 ASP A N 1
ATOM 991 C CA . ASP A 1 129 ? 6.569 -9.228 -5.493 1.00 96.88 129 ASP A CA 1
ATOM 992 C C . ASP A 1 129 ? 6.722 -8.214 -4.348 1.00 96.88 129 ASP A C 1
ATOM 994 O O . ASP A 1 129 ? 5.784 -7.991 -3.581 1.00 96.88 129 ASP A O 1
ATOM 998 N N . LEU A 1 130 ? 7.858 -7.507 -4.283 1.00 98.12 130 LEU A N 1
ATOM 999 C CA . LEU A 1 130 ? 8.080 -6.446 -3.292 1.00 98.12 130 LEU A CA 1
ATOM 1000 C C . LEU A 1 130 ? 7.025 -5.343 -3.390 1.00 98.12 130 LEU A C 1
ATOM 1002 O O . LEU A 1 130 ? 6.475 -4.909 -2.374 1.00 98.12 130 LEU A O 1
ATOM 1006 N N . ARG A 1 131 ? 6.721 -4.900 -4.613 1.00 97.44 131 ARG A N 1
ATOM 1007 C CA . ARG A 1 131 ? 5.675 -3.909 -4.853 1.00 97.44 131 ARG A CA 1
ATOM 1008 C C . ARG A 1 131 ? 4.314 -4.427 -4.395 1.00 97.44 131 ARG A C 1
ATOM 1010 O O . ARG A 1 131 ? 3.597 -3.702 -3.706 1.00 97.44 131 ARG A O 1
ATOM 1017 N N . GLN A 1 132 ? 3.959 -5.660 -4.743 1.00 96.56 132 GLN A N 1
ATOM 1018 C CA . GLN A 1 132 ? 2.661 -6.231 -4.411 1.00 96.56 132 GLN A CA 1
ATOM 1019 C C . GLN A 1 132 ? 2.489 -6.408 -2.900 1.00 96.56 132 GLN A C 1
ATOM 1021 O O . GLN A 1 132 ? 1.423 -6.087 -2.383 1.00 96.56 132 GLN A O 1
ATOM 1026 N N . GLN A 1 133 ? 3.530 -6.824 -2.174 1.00 97.88 133 GLN A N 1
ATOM 1027 C CA . GLN A 1 133 ? 3.502 -6.880 -0.708 1.00 97.88 133 GLN A CA 1
ATOM 1028 C C . GLN A 1 133 ? 3.212 -5.502 -0.094 1.00 97.88 133 GLN A C 1
ATOM 1030 O O . GLN A 1 133 ? 2.365 -5.379 0.792 1.00 97.88 133 GLN A O 1
ATOM 1035 N N . CYS A 1 134 ? 3.863 -4.449 -0.597 1.00 98.44 134 CYS A N 1
ATOM 1036 C CA . CYS A 1 134 ? 3.617 -3.075 -0.162 1.00 98.44 134 CYS A CA 1
ATOM 1037 C C . CYS A 1 134 ? 2.178 -2.616 -0.450 1.00 98.44 134 CYS A C 1
ATOM 1039 O O . CYS A 1 134 ? 1.526 -2.044 0.424 1.00 98.44 134 CYS A O 1
ATOM 1041 N N . VAL A 1 135 ? 1.671 -2.876 -1.657 1.00 97.44 135 VAL A N 1
ATOM 1042 C CA . VAL A 1 135 ? 0.304 -2.512 -2.062 1.00 97.44 135 VAL A CA 1
ATOM 1043 C C . VAL A 1 135 ? -0.738 -3.267 -1.230 1.00 97.44 135 VAL A C 1
ATOM 1045 O O . VAL A 1 135 ? -1.681 -2.653 -0.730 1.00 97.44 135 VAL A O 1
ATOM 1048 N N . SER A 1 136 ? -0.550 -4.570 -1.015 1.00 96.94 136 SER A N 1
ATOM 1049 C CA . SER A 1 136 ? -1.438 -5.391 -0.185 1.00 96.94 136 SER A CA 1
ATOM 1050 C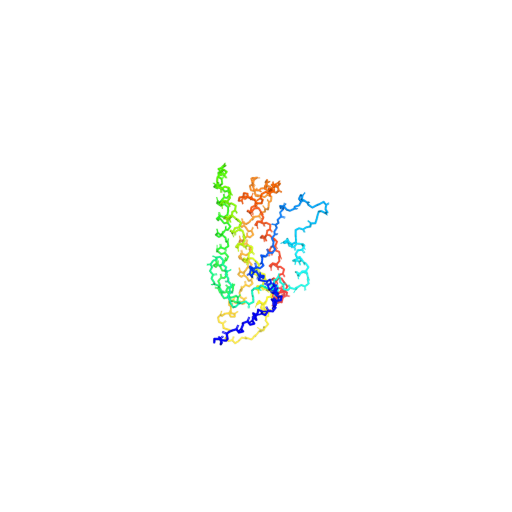 C . SER A 1 136 ? -1.446 -4.946 1.275 1.00 96.94 136 SER A C 1
ATOM 1052 O O . SER A 1 136 ? -2.508 -4.901 1.893 1.00 96.94 136 SER A O 1
ATOM 1054 N N . PHE A 1 137 ? -0.300 -4.536 1.823 1.00 98.31 137 PHE A N 1
ATOM 1055 C CA . PHE A 1 137 ? -0.253 -3.952 3.162 1.00 98.31 137 PHE A CA 1
ATOM 1056 C C . PHE A 1 137 ? -1.036 -2.632 3.247 1.00 98.31 137 PHE A C 1
ATOM 1058 O O . PHE A 1 137 ? -1.819 -2.430 4.173 1.00 98.31 137 PHE A O 1
ATOM 1065 N N . LEU A 1 138 ? -0.888 -1.736 2.268 1.00 97.88 138 LEU A N 1
ATOM 1066 C CA . LEU A 1 138 ? -1.641 -0.477 2.242 1.00 97.88 138 LEU A CA 1
ATOM 1067 C C . LEU A 1 138 ? -3.148 -0.709 2.067 1.00 97.88 138 LEU A C 1
ATOM 1069 O O . LEU A 1 138 ? -3.956 0.010 2.658 1.00 97.88 138 LEU A O 1
ATOM 1073 N N . GLN A 1 139 ? -3.540 -1.722 1.290 1.00 96.56 139 GLN A N 1
ATOM 1074 C CA . GLN A 1 139 ? -4.931 -2.156 1.184 1.00 96.56 139 GLN A CA 1
ATOM 1075 C C . GLN A 1 139 ? -5.466 -2.647 2.530 1.00 96.56 139 GLN A C 1
ATOM 1077 O O . GLN A 1 139 ? -6.528 -2.186 2.951 1.00 96.56 139 GLN A O 1
ATOM 1082 N N . TYR A 1 140 ? -4.702 -3.484 3.234 1.00 97.75 140 TYR A N 1
ATOM 1083 C CA . TYR A 1 140 ? -5.036 -3.936 4.582 1.00 97.75 140 TYR A CA 1
ATOM 1084 C C . TYR A 1 140 ? -5.265 -2.756 5.535 1.00 97.75 140 TYR A C 1
ATOM 1086 O O . TYR A 1 140 ? -6.295 -2.711 6.199 1.00 97.75 140 TYR A O 1
ATOM 1094 N N . VAL A 1 141 ? -4.386 -1.745 5.544 1.00 97.81 141 VAL A N 1
ATOM 1095 C CA . VAL A 1 141 ? -4.568 -0.547 6.388 1.00 97.81 141 VAL A CA 1
ATOM 1096 C C . VAL A 1 141 ? -5.892 0.164 6.079 1.00 97.81 141 VAL A C 1
ATOM 1098 O O . VAL A 1 141 ? -6.612 0.557 6.995 1.00 97.81 141 VAL A O 1
ATOM 1101 N N . LYS A 1 142 ? -6.258 0.314 4.800 1.00 95.88 142 LYS A N 1
ATOM 1102 C CA . LYS A 1 142 ? -7.531 0.946 4.403 1.00 95.88 142 LYS A CA 1
ATOM 1103 C C . LYS A 1 142 ? -8.744 0.133 4.853 1.00 95.88 142 LYS A C 1
ATOM 1105 O O . LYS A 1 142 ? -9.702 0.712 5.362 1.00 95.88 142 LYS A O 1
ATOM 1110 N N . VAL A 1 143 ? -8.702 -1.188 4.671 1.00 95.75 143 VAL A N 1
ATOM 1111 C CA . VAL A 1 143 ? -9.760 -2.104 5.126 1.00 95.75 143 VAL A CA 1
ATOM 1112 C C . VAL A 1 143 ? -9.889 -2.040 6.642 1.00 95.75 143 VAL A C 1
ATOM 1114 O O . VAL A 1 143 ? -10.996 -1.868 7.143 1.00 95.75 143 VAL A O 1
ATOM 1117 N N . PHE A 1 144 ? -8.766 -2.064 7.361 1.00 96.25 144 PHE A N 1
ATOM 1118 C CA . PHE A 1 144 ? -8.740 -1.970 8.813 1.00 96.25 144 PHE A CA 1
ATOM 1119 C C . PHE A 1 144 ? -9.433 -0.702 9.311 1.00 96.25 144 PHE A C 1
ATOM 1121 O O . PHE A 1 144 ? -10.336 -0.750 10.142 1.00 96.25 144 PHE A O 1
ATOM 1128 N N . LEU A 1 145 ? -9.060 0.450 8.750 1.00 94.56 145 LEU A N 1
ATOM 1129 C CA . LEU A 1 145 ? -9.650 1.738 9.116 1.00 94.56 145 LEU A CA 1
ATOM 1130 C C . LEU A 1 145 ? -11.142 1.836 8.782 1.00 94.56 145 LEU A C 1
ATOM 1132 O O . LEU A 1 145 ? -11.876 2.590 9.422 1.00 94.56 145 LEU A O 1
ATOM 1136 N N . HIS A 1 146 ? -11.594 1.118 7.755 1.00 93.25 146 HIS A N 1
ATOM 1137 C CA . HIS A 1 146 ? -13.001 1.093 7.376 1.00 93.25 146 HIS A CA 1
ATOM 1138 C C . HIS A 1 146 ? -13.823 0.149 8.262 1.00 93.25 146 HIS A C 1
ATOM 1140 O O . HIS A 1 146 ? -14.915 0.527 8.688 1.00 93.25 146 HIS A O 1
ATOM 1146 N N . ARG A 1 147 ? -13.319 -1.047 8.562 1.00 92.94 147 ARG A N 1
ATOM 1147 C CA . ARG A 1 147 ? -14.089 -2.091 9.249 1.00 92.94 147 ARG A CA 1
ATOM 1148 C C . ARG A 1 147 ? -13.914 -2.095 10.758 1.00 92.94 147 ARG A C 1
ATOM 1150 O O . ARG A 1 147 ? -14.909 -2.211 11.460 1.00 92.94 147 ARG A O 1
ATOM 1157 N N . PHE A 1 148 ? -12.679 -1.955 11.229 1.00 90.81 148 PHE A N 1
ATOM 1158 C CA . PHE A 1 148 ? -12.318 -2.255 12.616 1.00 90.81 148 PHE A CA 1
ATOM 1159 C C . PHE A 1 148 ? -12.052 -1.006 13.449 1.00 90.81 148 PHE A C 1
ATOM 1161 O O . PHE A 1 148 ? -12.253 -1.042 14.651 1.00 90.81 148 PHE A O 1
ATOM 1168 N N . LEU A 1 149 ? -11.663 0.121 12.835 1.00 87.94 149 LEU A N 1
ATOM 1169 C CA . LEU A 1 149 ? -11.501 1.360 13.597 1.00 87.94 149 LEU A CA 1
ATOM 1170 C C . LEU A 1 149 ? -12.868 1.931 14.004 1.00 87.94 149 LEU A C 1
ATOM 1172 O O . LEU A 1 149 ? -13.570 2.569 13.196 1.00 87.94 149 LEU A O 1
ATOM 1176 N N . GLU A 1 150 ? -13.219 1.755 15.273 1.00 77.62 150 GLU A N 1
ATOM 1177 C CA . GLU A 1 150 ? -14.428 2.330 15.844 1.00 77.62 150 GLU A CA 1
ATOM 1178 C C . GLU A 1 150 ? -14.285 3.852 16.062 1.00 77.62 150 GLU A C 1
ATOM 1180 O O . GLU A 1 150 ? -13.236 4.352 16.487 1.00 77.62 150 GLU A O 1
ATOM 1185 N N . PRO A 1 151 ? -15.331 4.653 15.774 1.00 66.69 151 PRO A N 1
ATOM 1186 C CA . PRO A 1 151 ? -15.375 6.043 16.210 1.00 66.69 151 PRO A CA 1
ATOM 1187 C C . PRO A 1 151 ? -15.356 6.067 17.740 1.00 66.69 151 PRO A C 1
ATOM 1189 O O . PRO A 1 151 ? -16.274 5.554 18.370 1.00 66.69 151 PRO A O 1
ATOM 1192 N N . THR A 1 152 ? -14.327 6.667 18.339 1.00 58.25 152 THR A N 1
ATOM 1193 C CA . THR A 1 152 ? -14.157 6.690 19.798 1.00 58.25 152 THR A CA 1
ATOM 1194 C C . THR A 1 152 ? -15.375 7.356 20.441 1.00 58.25 152 THR A C 1
ATOM 1196 O O . THR A 1 152 ? -15.557 8.572 20.343 1.00 58.25 152 THR A O 1
ATOM 1199 N N . CYS A 1 153 ? -16.231 6.552 21.069 1.00 46.50 153 CYS A N 1
ATOM 1200 C CA . CYS A 1 153 ? -17.488 6.986 21.656 1.00 46.50 153 CYS A CA 1
ATOM 1201 C C . CYS A 1 153 ? -17.524 6.536 23.119 1.00 46.50 153 CYS A C 1
ATOM 1203 O O . CYS A 1 153 ? -18.021 5.461 23.422 1.00 46.50 153 CYS A O 1
ATOM 1205 N N . SER A 1 154 ? -16.972 7.355 24.018 1.00 49.72 154 SER A N 1
ATOM 1206 C CA . SER A 1 154 ? -17.513 7.656 25.358 1.00 49.72 154 SER A CA 1
ATOM 1207 C C . SER A 1 154 ? -16.434 8.113 26.345 1.00 49.72 154 SER A C 1
ATOM 1209 O O . SER A 1 154 ? -15.274 7.715 26.302 1.00 49.72 154 SER A O 1
ATOM 1211 N N . LEU A 1 155 ? -16.870 9.018 27.217 1.00 49.84 155 LEU A N 1
ATOM 1212 C CA . LEU A 1 155 ? -16.168 9.645 28.335 1.00 49.84 155 LEU A CA 1
ATOM 1213 C C . LEU A 1 155 ? -16.283 8.798 29.616 1.00 49.84 155 LEU A C 1
ATOM 1215 O O . LEU A 1 155 ? -16.365 9.363 30.703 1.00 49.84 155 LEU A O 1
ATOM 1219 N N . ASP A 1 156 ? -16.329 7.469 29.522 1.00 53.19 156 ASP A N 1
ATOM 1220 C CA . ASP A 1 156 ? -16.500 6.644 30.719 1.00 53.19 156 ASP A CA 1
ATOM 1221 C C . ASP A 1 156 ? -15.138 6.217 31.271 1.00 53.19 156 ASP A C 1
ATOM 1223 O O . ASP A 1 156 ? -14.474 5.303 30.793 1.00 53.19 156 ASP A O 1
ATOM 1227 N N . THR A 1 157 ? -14.716 6.938 32.311 1.00 54.47 157 THR A N 1
ATOM 1228 C CA . THR A 1 157 ? -13.487 6.750 33.093 1.00 54.47 157 THR A CA 1
ATOM 1229 C C . THR A 1 157 ? -13.551 5.500 33.980 1.00 54.47 157 THR A C 1
ATOM 1231 O O . THR A 1 157 ? -13.429 5.578 35.204 1.00 54.47 157 THR A O 1
ATOM 1234 N N . SER A 1 158 ? -13.786 4.345 33.373 1.00 61.25 158 SER A N 1
ATOM 1235 C CA . SER A 1 158 ? -13.607 3.023 33.972 1.00 61.25 158 SER A CA 1
ATOM 1236 C C . SER A 1 158 ? -12.336 2.396 33.399 1.00 61.25 158 SER A C 1
ATOM 1238 O O . SER A 1 158 ? -11.922 2.765 32.307 1.00 61.25 158 SER A O 1
ATOM 1240 N N . HIS A 1 159 ? -11.704 1.483 34.141 1.00 57.50 159 HIS A N 1
ATOM 1241 C CA . HIS A 1 159 ? -10.478 0.776 33.752 1.00 57.50 159 HIS A CA 1
ATOM 1242 C C . HIS A 1 159 ? -10.546 0.288 32.294 1.00 57.50 159 HIS A C 1
ATOM 1244 O O . HIS A 1 159 ? -11.212 -0.704 32.008 1.00 57.50 159 HIS A O 1
ATOM 1250 N N . CYS A 1 160 ? -9.883 1.020 31.400 1.00 67.12 160 CYS A N 1
ATOM 1251 C CA . CYS A 1 160 ? -9.836 0.746 29.971 1.00 67.12 160 CYS A CA 1
ATOM 1252 C C . CYS A 1 160 ? -8.959 -0.491 29.758 1.00 67.12 160 CYS A C 1
ATOM 1254 O O . CYS A 1 160 ? -7.905 -0.629 30.389 1.00 67.12 160 CYS A O 1
ATOM 1256 N N . HIS A 1 161 ? -9.408 -1.436 28.937 1.00 78.94 161 HIS A N 1
ATOM 1257 C CA . HIS A 1 161 ? -8.600 -2.612 28.631 1.00 78.94 161 HIS A CA 1
ATOM 1258 C C . HIS A 1 161 ? -7.318 -2.165 27.889 1.00 78.94 161 HIS A C 1
ATOM 1260 O O . HIS A 1 161 ? -7.406 -1.275 27.045 1.00 78.94 161 HIS A O 1
ATOM 1266 N N . PRO A 1 162 ? -6.126 -2.760 28.119 1.00 83.31 162 PRO A N 1
ATOM 1267 C CA . PRO A 1 162 ? -4.881 -2.295 27.486 1.00 83.31 162 PRO A CA 1
ATOM 1268 C C . PRO A 1 162 ? -4.938 -2.200 25.951 1.00 83.31 162 PRO A C 1
ATOM 1270 O O . PRO A 1 162 ? -4.281 -1.353 25.352 1.00 83.31 162 PRO A O 1
ATOM 1273 N N . TYR A 1 163 ? -5.743 -3.052 25.311 1.00 86.50 163 TYR A N 1
ATOM 1274 C CA . TYR A 1 163 ? -5.998 -2.981 23.870 1.00 86.50 163 TYR A CA 1
ATOM 1275 C C . TYR A 1 163 ? -6.768 -1.715 23.463 1.00 86.50 163 TYR A C 1
ATOM 1277 O O . TYR A 1 163 ? -6.392 -1.062 22.496 1.00 86.50 163 TYR A O 1
ATOM 1285 N N . GLU A 1 164 ? -7.796 -1.330 24.220 1.00 85.06 164 GLU A N 1
ATOM 1286 C CA . GLU A 1 164 ? -8.595 -0.126 23.955 1.00 85.06 164 GLU A CA 1
ATOM 1287 C C . GLU A 1 164 ? -7.729 1.140 24.078 1.00 85.06 164 GLU A C 1
ATOM 1289 O O . GLU A 1 164 ? -7.882 2.089 23.308 1.00 85.06 164 GLU A O 1
ATOM 1294 N N . GLU A 1 165 ? -6.755 1.146 24.999 1.00 84.94 165 GLU A N 1
ATOM 1295 C CA . GLU A 1 165 ? -5.777 2.234 25.112 1.00 84.94 165 GLU A CA 1
ATOM 1296 C C . GLU A 1 165 ? -4.881 2.342 23.868 1.00 84.94 165 GLU A C 1
ATOM 1298 O O . GLU A 1 165 ? -4.620 3.452 23.392 1.00 84.94 165 GLU A O 1
ATOM 1303 N N . LEU A 1 166 ? -4.416 1.207 23.328 1.00 88.06 166 LEU A N 1
ATOM 1304 C CA . LEU A 1 166 ? -3.626 1.163 22.092 1.00 88.06 166 LEU A CA 1
ATOM 1305 C C . LEU A 1 166 ? -4.463 1.587 20.882 1.00 88.06 166 LEU A C 1
ATOM 1307 O O . LEU A 1 166 ? -4.011 2.395 20.069 1.00 88.06 166 LEU A O 1
ATOM 1311 N N . GLU A 1 167 ? -5.699 1.107 20.785 1.00 88.69 167 GLU A N 1
ATOM 1312 C CA . GLU A 1 167 ? -6.625 1.470 19.717 1.00 88.69 167 GLU A CA 1
ATOM 1313 C C . GLU A 1 167 ? -6.939 2.974 19.737 1.00 88.69 167 GLU A C 1
ATOM 1315 O O . GLU A 1 167 ? -6.897 3.645 18.702 1.00 88.69 167 GLU A O 1
ATOM 1320 N N . ALA A 1 168 ? -7.126 3.563 20.923 1.00 86.69 168 ALA A N 1
ATOM 1321 C CA . ALA A 1 168 ? -7.325 5.002 21.082 1.00 86.69 168 ALA A CA 1
ATOM 1322 C C . ALA A 1 168 ? -6.103 5.843 20.660 1.00 86.69 168 ALA A C 1
ATOM 1324 O O . ALA A 1 168 ? -6.246 7.033 20.335 1.00 86.69 168 ALA A O 1
ATOM 1325 N N . GLN A 1 169 ? -4.901 5.262 20.676 1.00 89.44 169 GLN A N 1
ATOM 1326 C CA . GLN A 1 169 ? -3.654 5.893 20.228 1.00 89.44 169 GLN A CA 1
ATOM 1327 C C . GLN A 1 169 ? -3.351 5.630 18.747 1.00 89.44 169 GLN A C 1
ATOM 1329 O O . GLN A 1 169 ? -2.597 6.399 18.140 1.00 89.44 169 GLN A O 1
ATOM 1334 N N . LEU A 1 170 ? -3.969 4.606 18.147 1.00 92.12 170 LEU A N 1
ATOM 1335 C CA . LEU A 1 170 ? -3.706 4.174 16.776 1.00 92.12 170 LEU A CA 1
ATOM 1336 C C . LEU A 1 170 ? -3.789 5.316 15.746 1.00 92.12 170 LEU A C 1
ATOM 1338 O O . LEU A 1 170 ? -2.874 5.409 14.930 1.00 92.12 170 LEU A O 1
ATOM 1342 N N . PRO A 1 171 ? -4.787 6.229 15.754 1.00 92.06 171 PRO A N 1
ATOM 1343 C CA . PRO A 1 171 ? -4.834 7.313 14.770 1.00 92.06 171 PRO A CA 1
ATOM 1344 C C . PRO A 1 171 ? -3.584 8.204 14.773 1.00 92.06 171 PRO A C 1
ATOM 1346 O O . PRO A 1 171 ? -3.106 8.601 13.710 1.00 92.06 171 PRO A O 1
ATOM 1349 N N . SER A 1 172 ? -3.039 8.501 15.956 1.00 91.81 172 SER A N 1
ATOM 1350 C CA . SER A 1 172 ? -1.815 9.296 16.098 1.00 91.81 172 SER A CA 1
ATOM 1351 C C . SER A 1 172 ? -0.590 8.503 15.645 1.00 91.81 172 SER A C 1
ATOM 1353 O O . SER A 1 172 ? 0.212 9.021 14.871 1.00 91.81 172 SER A O 1
ATOM 1355 N N . ALA A 1 173 ? -0.484 7.234 16.055 1.00 94.88 173 ALA A N 1
ATOM 1356 C CA . ALA A 1 173 ? 0.601 6.352 15.629 1.00 94.88 173 ALA A CA 1
ATOM 1357 C C . ALA A 1 173 ? 0.620 6.176 14.099 1.00 94.88 173 ALA A C 1
ATOM 1359 O O . ALA A 1 173 ? 1.667 6.298 13.471 1.00 94.88 173 ALA A O 1
ATOM 1360 N N . LEU A 1 174 ? -0.543 5.976 13.471 1.00 95.88 174 LEU A N 1
ATOM 1361 C CA . LEU A 1 174 ? -0.657 5.889 12.015 1.00 95.88 174 LEU A CA 1
ATOM 1362 C C . LEU A 1 174 ? -0.240 7.185 11.325 1.00 95.88 174 LEU A C 1
ATOM 1364 O O . LEU A 1 174 ? 0.439 7.123 10.306 1.00 95.88 174 LEU A O 1
ATOM 1368 N N . LEU A 1 175 ? -0.609 8.354 11.856 1.00 95.56 175 LEU A N 1
ATOM 1369 C CA . LEU A 1 175 ? -0.181 9.639 11.294 1.00 95.56 175 LEU A CA 1
ATOM 1370 C C . LEU A 1 175 ? 1.341 9.800 11.303 1.00 95.56 175 LEU A C 1
ATOM 1372 O O . LEU A 1 175 ? 1.902 10.237 10.298 1.00 95.56 175 LEU A O 1
ATOM 1376 N N . GLU A 1 176 ? 2.005 9.427 12.399 1.00 97.00 176 GLU A N 1
ATOM 1377 C CA . GLU A 1 176 ? 3.470 9.432 12.485 1.00 97.00 176 GLU A CA 1
ATOM 1378 C C . GLU A 1 176 ? 4.090 8.505 11.434 1.00 97.00 176 GLU A C 1
ATOM 1380 O O . GLU A 1 176 ? 4.998 8.901 10.696 1.00 97.00 176 GLU A O 1
ATOM 1385 N N . GLU A 1 177 ? 3.561 7.289 11.305 1.00 98.19 177 GLU A N 1
ATOM 1386 C CA . GLU A 1 177 ? 4.076 6.307 10.357 1.00 98.19 177 GLU A CA 1
ATOM 1387 C C . GLU A 1 177 ? 3.839 6.720 8.889 1.00 98.19 177 GLU A C 1
ATOM 1389 O O . GLU A 1 177 ? 4.759 6.627 8.068 1.00 98.19 177 GLU A O 1
ATOM 1394 N N . ILE A 1 178 ? 2.654 7.254 8.562 1.00 96.94 178 ILE A N 1
ATOM 1395 C CA . ILE A 1 178 ? 2.299 7.814 7.243 1.00 96.94 178 ILE A CA 1
ATOM 1396 C C . ILE A 1 178 ? 3.193 9.001 6.898 1.00 96.94 178 ILE A C 1
ATOM 1398 O O . ILE A 1 178 ? 3.655 9.121 5.759 1.00 96.94 178 ILE A O 1
ATOM 1402 N N . PHE A 1 179 ? 3.456 9.883 7.863 1.00 96.69 179 PHE A N 1
ATOM 1403 C CA . PHE A 1 179 ? 4.382 10.991 7.669 1.00 96.69 179 PHE A CA 1
ATOM 1404 C C . PHE A 1 179 ? 5.790 10.470 7.363 1.00 96.69 179 PHE A C 1
ATOM 1406 O O . PHE A 1 179 ? 6.407 10.907 6.391 1.00 96.69 179 PHE A O 1
ATOM 1413 N N . GLY A 1 180 ? 6.259 9.462 8.104 1.00 97.38 180 GLY A N 1
ATOM 1414 C CA . GLY A 1 180 ? 7.526 8.786 7.830 1.00 97.38 180 GLY A CA 1
ATOM 1415 C C . GLY A 1 180 ? 7.593 8.164 6.429 1.00 97.38 180 GLY A C 1
ATOM 1416 O O . GLY A 1 180 ? 8.602 8.317 5.743 1.00 97.38 180 GLY A O 1
ATOM 1417 N N . ILE A 1 181 ? 6.522 7.511 5.961 1.00 96.56 181 ILE A N 1
ATOM 1418 C CA . ILE A 1 181 ? 6.442 6.998 4.581 1.00 96.56 181 ILE A CA 1
ATOM 1419 C C . ILE A 1 181 ? 6.461 8.145 3.565 1.00 96.56 181 ILE A C 1
ATOM 1421 O O . ILE A 1 181 ? 7.145 8.051 2.550 1.00 96.56 181 ILE A O 1
ATOM 1425 N N . THR A 1 182 ? 5.738 9.236 3.823 1.00 95.88 182 THR A N 1
ATOM 1426 C CA . THR A 1 182 ? 5.700 10.400 2.924 1.00 95.88 182 THR A CA 1
ATOM 1427 C C . THR A 1 182 ? 7.095 10.997 2.741 1.00 95.88 182 THR A C 1
ATOM 1429 O O . THR A 1 182 ? 7.471 11.355 1.626 1.00 95.88 182 THR A O 1
ATOM 1432 N N . LEU A 1 183 ? 7.880 11.074 3.821 1.00 95.81 183 LEU A N 1
ATOM 1433 C CA . LEU A 1 183 ? 9.272 11.520 3.767 1.00 95.81 183 LEU A CA 1
ATOM 1434 C C . LEU A 1 183 ? 10.169 10.544 2.999 1.00 95.81 183 LEU A C 1
ATOM 1436 O O . LEU A 1 183 ? 11.005 10.998 2.224 1.00 95.81 183 LEU A O 1
ATOM 1440 N N . LEU A 1 184 ? 9.983 9.235 3.193 1.00 94.50 184 LEU A N 1
ATOM 1441 C CA . LEU A 1 184 ? 10.724 8.195 2.474 1.00 94.50 184 LEU A CA 1
ATOM 1442 C C . LEU A 1 184 ? 10.470 8.259 0.961 1.00 94.50 184 LEU A C 1
ATOM 1444 O O . LEU A 1 184 ? 11.405 8.283 0.172 1.00 94.50 184 LEU A O 1
ATOM 1448 N N . VAL A 1 185 ? 9.199 8.311 0.562 1.00 93.56 185 VAL A N 1
ATOM 1449 C CA . VAL A 1 185 ? 8.765 8.305 -0.845 1.00 93.56 185 VAL A CA 1
ATOM 1450 C C . VAL A 1 185 ? 9.048 9.642 -1.536 1.00 93.56 185 VAL A C 1
ATOM 1452 O O . VAL A 1 185 ? 9.290 9.670 -2.743 1.00 93.56 185 VAL A O 1
ATOM 1455 N N . GLY A 1 186 ? 9.047 10.747 -0.787 1.00 93.25 186 GLY A N 1
ATOM 1456 C CA . GLY A 1 186 ? 9.393 12.071 -1.292 1.00 93.25 186 GLY A CA 1
ATOM 1457 C C . GLY A 1 186 ? 8.412 12.601 -2.342 1.00 93.25 186 GLY A C 1
ATOM 1458 O O . GLY A 1 186 ? 7.236 12.244 -2.373 1.00 93.25 186 GLY A O 1
ATOM 1459 N N . ARG A 1 187 ? 8.882 13.516 -3.200 1.00 91.94 187 ARG A N 1
ATOM 1460 C CA . ARG A 1 187 ? 8.092 14.048 -4.323 1.00 91.94 187 ARG A CA 1
ATOM 1461 C C . ARG A 1 187 ? 8.476 13.318 -5.603 1.00 91.94 187 ARG A C 1
ATOM 1463 O O . ARG A 1 187 ? 9.656 13.212 -5.913 1.00 91.94 187 ARG A O 1
ATOM 1470 N N . LEU A 1 188 ? 7.487 12.972 -6.427 1.00 89.38 188 LEU A N 1
ATOM 1471 C CA . LEU A 1 188 ? 7.708 12.302 -7.720 1.00 89.38 188 LEU A CA 1
ATOM 1472 C C . LEU A 1 188 ? 8.718 13.019 -8.635 1.00 89.38 188 LEU A C 1
ATOM 1474 O O . LEU A 1 188 ? 9.509 12.374 -9.313 1.00 89.38 188 LEU A O 1
ATOM 1478 N N . LYS A 1 189 ? 8.723 14.358 -8.639 1.00 89.56 189 LYS A N 1
ATOM 1479 C CA . LYS A 1 189 ? 9.655 15.162 -9.453 1.00 89.56 189 LYS A CA 1
ATOM 1480 C C . LYS A 1 189 ? 11.116 15.091 -8.990 1.00 89.56 189 LYS A C 1
ATOM 1482 O O . LYS A 1 189 ? 12.001 15.452 -9.758 1.00 89.56 189 LYS A O 1
ATOM 1487 N N . ASP A 1 190 ? 11.345 14.691 -7.740 1.00 91.69 190 ASP A N 1
ATOM 1488 C CA . ASP A 1 190 ? 12.678 14.586 -7.143 1.00 91.69 190 ASP A CA 1
ATOM 1489 C C . ASP A 1 190 ? 13.259 13.171 -7.316 1.00 91.69 190 ASP A C 1
ATOM 1491 O O . ASP A 1 190 ? 14.394 12.921 -6.913 1.00 91.69 190 ASP A O 1
ATOM 1495 N N . LEU A 1 191 ? 12.505 12.242 -7.923 1.00 89.88 191 LEU A N 1
ATOM 1496 C CA . LEU A 1 191 ? 12.985 10.892 -8.199 1.00 89.88 191 LEU A CA 1
ATOM 1497 C C . LEU A 1 191 ? 14.197 10.914 -9.144 1.00 89.88 191 LEU A C 1
ATOM 1499 O O . LEU A 1 191 ? 14.278 11.778 -10.022 1.00 89.88 191 LEU A O 1
ATOM 1503 N N . PRO A 1 192 ? 15.115 9.941 -9.044 1.00 89.38 192 PRO A N 1
ATOM 1504 C CA . PRO A 1 192 ? 16.216 9.804 -9.989 1.00 89.38 192 PRO A CA 1
ATOM 1505 C C . PRO A 1 192 ? 15.739 9.735 -11.450 1.00 89.38 192 PRO A C 1
ATOM 1507 O O . PRO A 1 192 ? 14.700 9.146 -11.758 1.00 89.38 192 PRO A O 1
ATOM 1510 N N . ALA A 1 193 ? 16.512 10.305 -12.380 1.00 87.44 193 ALA A N 1
ATOM 1511 C CA . ALA A 1 193 ? 16.122 10.394 -13.792 1.00 87.44 193 ALA A CA 1
ATOM 1512 C C . ALA A 1 193 ? 15.862 9.021 -14.444 1.00 87.44 193 ALA A C 1
ATOM 1514 O O . ALA A 1 193 ? 14.984 8.900 -15.296 1.00 87.44 193 ALA A O 1
ATOM 1515 N N . ASN A 1 194 ? 16.580 7.977 -14.017 1.00 83.38 194 ASN A N 1
ATOM 1516 C CA . ASN A 1 194 ? 16.378 6.591 -14.459 1.00 83.38 194 ASN A CA 1
ATOM 1517 C C . ASN A 1 194 ? 15.062 5.969 -13.955 1.00 83.38 194 ASN A C 1
ATOM 1519 O O . ASN A 1 194 ? 14.579 5.005 -14.544 1.00 83.38 194 ASN A O 1
ATOM 1523 N N . VAL A 1 195 ? 14.488 6.500 -12.873 1.00 86.25 195 VAL A N 1
ATOM 1524 C CA . VAL A 1 195 ? 13.159 6.121 -12.377 1.00 86.25 195 VAL A CA 1
ATOM 1525 C C . VAL A 1 195 ? 12.092 6.931 -13.106 1.00 86.25 195 VAL A C 1
ATOM 1527 O O . VAL A 1 1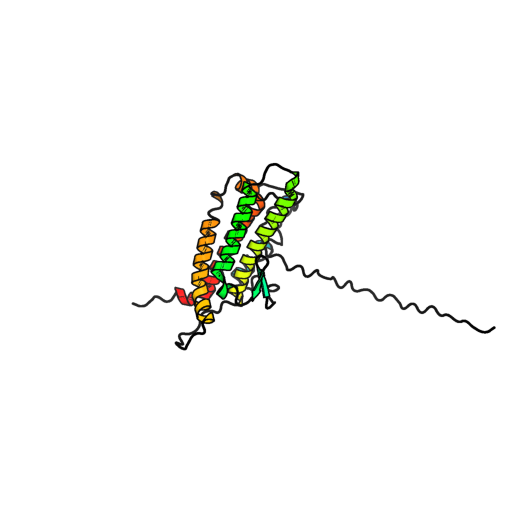95 ? 11.114 6.366 -13.579 1.00 86.25 195 VAL A O 1
ATOM 1530 N N . GLN A 1 196 ? 12.304 8.236 -13.301 1.00 87.19 196 GLN A N 1
ATOM 1531 C CA . GLN A 1 196 ? 11.369 9.075 -14.061 1.00 87.19 196 GLN A CA 1
ATOM 1532 C C . GLN A 1 196 ? 11.228 8.626 -15.523 1.00 87.19 196 GLN A C 1
ATOM 1534 O O . GLN A 1 196 ? 10.127 8.633 -16.070 1.00 87.19 196 GLN A O 1
ATOM 1539 N N . SER A 1 197 ? 12.310 8.180 -16.168 1.00 85.75 197 SER A N 1
ATOM 1540 C CA . SER A 1 197 ? 12.235 7.667 -17.542 1.00 85.75 197 SER A CA 1
ATOM 1541 C C . SER A 1 197 ? 11.323 6.438 -17.667 1.00 85.75 197 SER A C 1
ATOM 1543 O O . SER A 1 197 ? 10.772 6.195 -18.748 1.00 85.75 197 SER A O 1
ATOM 1545 N N . ALA A 1 198 ? 11.078 5.719 -16.562 1.00 86.12 198 ALA A N 1
ATOM 1546 C CA . ALA A 1 198 ? 10.227 4.538 -16.535 1.00 86.12 198 ALA A CA 1
ATOM 1547 C C . ALA A 1 198 ? 8.754 4.822 -16.874 1.00 86.12 198 ALA A C 1
ATOM 1549 O O . ALA A 1 198 ? 8.067 3.910 -17.330 1.00 86.12 198 ALA A O 1
ATOM 1550 N N . PHE A 1 199 ? 8.290 6.078 -16.779 1.00 80.19 199 PHE A N 1
ATOM 1551 C CA . PHE A 1 199 ? 6.957 6.485 -17.254 1.00 80.19 199 PHE A CA 1
ATOM 1552 C C . PHE A 1 199 ? 6.712 6.161 -18.731 1.00 80.19 199 PHE A C 1
ATOM 1554 O O . PHE A 1 199 ? 5.571 5.970 -19.142 1.00 80.19 199 PHE A O 1
ATOM 1561 N N . THR A 1 200 ? 7.773 6.124 -19.538 1.00 81.44 200 THR A N 1
ATOM 1562 C CA . THR A 1 200 ? 7.671 5.955 -20.994 1.00 81.44 200 THR A CA 1
ATOM 1563 C C . THR A 1 200 ? 7.962 4.530 -21.461 1.00 81.44 200 THR A C 1
ATOM 1565 O O . THR A 1 200 ? 7.838 4.235 -22.653 1.00 81.44 200 THR A O 1
ATOM 1568 N N . ILE A 1 201 ? 8.326 3.631 -20.537 1.00 82.38 201 ILE A N 1
ATOM 1569 C CA . ILE A 1 201 ? 8.633 2.237 -20.857 1.00 82.38 201 ILE A CA 1
ATOM 1570 C C . ILE A 1 201 ? 7.343 1.522 -21.251 1.00 82.38 201 ILE A C 1
ATOM 1572 O O . ILE A 1 201 ? 6.453 1.301 -20.436 1.00 82.38 201 ILE A O 1
ATOM 1576 N N . ALA A 1 202 ? 7.286 1.108 -22.512 1.00 73.69 202 ALA A N 1
ATOM 1577 C CA . ALA A 1 202 ? 6.328 0.129 -22.991 1.00 73.69 202 ALA A CA 1
ATOM 1578 C C . ALA A 1 202 ? 7.083 -1.179 -23.225 1.00 73.69 202 ALA A C 1
ATOM 1580 O O . ALA A 1 202 ? 8.002 -1.208 -24.045 1.00 73.69 202 ALA A O 1
ATOM 1581 N N . ASN A 1 203 ? 6.712 -2.243 -22.511 1.00 75.06 203 ASN A N 1
ATOM 1582 C CA . ASN A 1 203 ? 7.255 -3.573 -22.756 1.00 75.06 203 ASN A CA 1
ATOM 1583 C C . ASN A 1 203 ? 6.118 -4.559 -23.074 1.00 75.06 203 ASN A C 1
ATOM 1585 O O . ASN A 1 203 ? 5.388 -4.941 -22.157 1.00 75.06 203 ASN A O 1
ATOM 1589 N N . PRO A 1 204 ? 5.966 -4.992 -24.341 1.00 67.88 204 PRO A N 1
ATOM 1590 C CA . PRO A 1 204 ? 4.915 -5.933 -24.733 1.00 67.88 204 PRO A CA 1
ATOM 1591 C C . PRO A 1 204 ? 5.069 -7.306 -24.062 1.00 67.88 204 PRO A C 1
ATOM 1593 O O . PRO A 1 204 ? 4.087 -8.017 -23.885 1.00 67.88 204 PRO A O 1
ATOM 1596 N N . GLY A 1 205 ? 6.278 -7.670 -23.616 1.00 75.25 205 GLY A N 1
ATOM 1597 C CA . GLY A 1 205 ? 6.517 -8.907 -22.869 1.00 75.25 205 GLY A CA 1
ATOM 1598 C C . GLY A 1 205 ? 6.062 -8.866 -21.407 1.00 75.25 205 GLY A C 1
ATOM 1599 O O . GLY A 1 205 ? 6.255 -9.852 -20.705 1.00 75.25 205 GLY A O 1
ATOM 1600 N N . LYS A 1 206 ? 5.520 -7.736 -20.921 1.00 82.81 206 LYS A N 1
ATOM 1601 C CA . LYS A 1 206 ? 5.145 -7.487 -19.513 1.00 82.81 206 LYS A CA 1
ATOM 1602 C C . LYS A 1 206 ? 6.273 -7.689 -18.484 1.00 82.81 206 LYS A C 1
ATOM 1604 O O . LYS A 1 206 ? 6.016 -7.686 -17.288 1.00 82.81 206 LYS A O 1
ATOM 1609 N N . ILE A 1 207 ? 7.524 -7.796 -18.937 1.00 88.38 207 ILE A N 1
ATOM 1610 C CA . ILE A 1 207 ? 8.719 -7.833 -18.089 1.00 88.38 207 ILE A CA 1
ATOM 1611 C C . ILE A 1 207 ? 9.255 -6.409 -17.943 1.00 88.38 207 ILE A C 1
ATOM 1613 O O . ILE A 1 207 ? 9.772 -5.817 -18.887 1.00 88.38 207 ILE A O 1
ATOM 1617 N N . PHE A 1 208 ? 9.133 -5.843 -16.753 1.00 90.38 208 PHE A N 1
ATOM 1618 C CA . PHE A 1 208 ? 9.533 -4.467 -16.461 1.00 90.38 208 PHE A CA 1
ATOM 1619 C C . PHE A 1 208 ? 10.775 -4.412 -15.566 1.00 90.38 208 PHE A C 1
ATOM 1621 O O . PHE A 1 208 ? 10.901 -5.244 -14.665 1.00 90.38 208 PHE A O 1
ATOM 1628 N N . PRO A 1 209 ? 11.680 -3.436 -15.775 1.00 91.75 209 PRO A N 1
ATOM 1629 C CA . PRO A 1 209 ? 12.832 -3.255 -14.899 1.00 91.75 209 PRO A CA 1
ATOM 1630 C C . PRO A 1 209 ? 12.390 -2.824 -13.489 1.00 91.75 209 PRO A C 1
ATOM 1632 O O . PRO A 1 209 ? 11.336 -2.196 -13.352 1.00 91.75 209 PRO A O 1
ATOM 1635 N N . PRO A 1 210 ? 13.213 -3.048 -12.446 1.00 94.00 210 PRO A N 1
ATOM 1636 C CA . PRO A 1 210 ? 12.893 -2.625 -11.080 1.00 94.00 210 PRO A CA 1
ATOM 1637 C C . PRO A 1 210 ? 12.519 -1.141 -10.949 1.00 94.00 210 PRO A C 1
ATOM 1639 O O . PRO A 1 210 ? 11.677 -0.790 -10.129 1.00 94.00 210 PRO A O 1
ATOM 1642 N N . SER A 1 211 ? 13.087 -0.259 -11.784 1.00 93.44 211 SER A N 1
ATOM 1643 C CA . SER A 1 211 ? 12.787 1.181 -11.749 1.00 93.44 211 SER A CA 1
ATOM 1644 C C . SER A 1 211 ? 11.338 1.497 -12.114 1.00 93.44 211 SER A C 1
ATOM 1646 O O . SER A 1 211 ? 10.762 2.442 -11.579 1.00 93.44 211 SER A O 1
ATOM 1648 N N . TRP A 1 212 ? 10.730 0.687 -12.983 1.00 93.75 212 TRP A N 1
ATOM 1649 C CA . TRP A 1 212 ? 9.315 0.791 -13.321 1.00 93.75 212 TRP A CA 1
ATOM 1650 C C . TRP A 1 212 ? 8.446 0.413 -12.124 1.00 93.75 212 TRP A C 1
ATOM 1652 O O . TRP A 1 212 ? 7.525 1.153 -11.786 1.00 93.75 212 TRP A O 1
ATOM 1662 N N . HIS A 1 213 ? 8.775 -0.682 -11.438 1.00 95.38 213 HIS A N 1
ATOM 1663 C CA . HIS A 1 213 ? 8.053 -1.120 -10.241 1.00 95.38 213 HIS A CA 1
ATOM 1664 C C . HIS A 1 213 ? 8.169 -0.119 -9.101 1.00 95.38 213 HIS A C 1
ATOM 1666 O O . HIS A 1 213 ? 7.160 0.221 -8.490 1.00 95.38 213 HIS A O 1
ATOM 1672 N N . LEU A 1 214 ? 9.371 0.416 -8.865 1.00 96.06 214 LEU A N 1
ATOM 1673 C CA . LEU A 1 214 ? 9.590 1.456 -7.865 1.00 96.06 214 LEU A CA 1
ATOM 1674 C C . LEU A 1 214 ? 8.740 2.688 -8.174 1.00 96.06 214 LEU A C 1
ATOM 1676 O O . LEU A 1 214 ? 7.991 3.141 -7.314 1.00 96.06 214 LEU A O 1
ATOM 1680 N N . LEU A 1 215 ? 8.787 3.189 -9.414 1.00 95.38 215 LEU A N 1
ATOM 1681 C CA . LEU A 1 215 ? 7.984 4.338 -9.828 1.00 95.38 215 LEU A CA 1
ATOM 1682 C C . LEU A 1 215 ? 6.492 4.128 -9.542 1.00 95.38 215 LEU A C 1
ATOM 1684 O O . LEU A 1 215 ? 5.839 5.010 -8.985 1.00 95.38 215 LEU A O 1
ATOM 1688 N N . HIS A 1 216 ? 5.951 2.970 -9.917 1.00 94.88 216 HIS A N 1
ATOM 1689 C CA . HIS A 1 216 ? 4.538 2.685 -9.702 1.00 94.88 216 HIS A CA 1
ATOM 1690 C C . HIS A 1 216 ? 4.208 2.502 -8.221 1.00 94.88 216 HIS A C 1
ATOM 1692 O O . HIS A 1 216 ? 3.161 2.977 -7.789 1.00 94.88 216 HIS A O 1
ATOM 1698 N N . LEU A 1 217 ? 5.123 1.940 -7.426 1.00 97.19 217 LEU A N 1
ATOM 1699 C CA . LEU A 1 217 ? 4.981 1.910 -5.976 1.00 97.19 217 LEU A CA 1
ATOM 1700 C C . LEU A 1 217 ? 4.893 3.327 -5.386 1.00 97.19 217 LEU A C 1
ATOM 1702 O O . LEU A 1 217 ? 4.027 3.563 -4.550 1.00 97.19 217 LEU A O 1
ATOM 1706 N N . HIS A 1 218 ? 5.701 4.298 -5.838 1.00 96.50 218 HIS A N 1
ATOM 1707 C CA . HIS A 1 218 ? 5.559 5.691 -5.377 1.00 96.50 218 HIS A CA 1
ATOM 1708 C C . HIS A 1 218 ? 4.145 6.237 -5.656 1.00 96.50 218 HIS A C 1
ATOM 1710 O O . HIS A 1 218 ? 3.560 6.902 -4.799 1.00 96.50 218 HIS A O 1
ATOM 1716 N N . LEU A 1 219 ? 3.568 5.938 -6.826 1.00 95.44 219 LEU A N 1
ATOM 1717 C CA . LEU A 1 219 ? 2.196 6.336 -7.164 1.00 95.44 219 LEU A CA 1
ATOM 1718 C C . LEU A 1 219 ? 1.161 5.641 -6.266 1.00 95.44 219 LEU A C 1
ATOM 1720 O O . LEU A 1 219 ? 0.272 6.308 -5.731 1.00 95.44 219 LEU A O 1
ATOM 1724 N N . ASP A 1 220 ? 1.299 4.327 -6.068 1.00 96.62 220 ASP A N 1
ATOM 1725 C CA . ASP A 1 220 ? 0.420 3.523 -5.211 1.00 96.62 220 ASP A CA 1
ATOM 1726 C C . ASP A 1 220 ? 0.427 4.031 -3.764 1.00 96.62 220 ASP A C 1
ATOM 1728 O O . ASP A 1 220 ? -0.627 4.146 -3.132 1.00 96.62 220 ASP A O 1
ATOM 1732 N N . VAL A 1 221 ? 1.609 4.388 -3.253 1.00 97.50 221 VAL A N 1
ATOM 1733 C CA . VAL A 1 221 ? 1.782 4.944 -1.911 1.00 97.50 221 VAL A CA 1
ATOM 1734 C C . VAL A 1 221 ? 1.122 6.309 -1.797 1.00 97.50 221 VAL A C 1
ATOM 1736 O O . VAL A 1 221 ? 0.339 6.521 -0.874 1.00 97.50 221 VAL A O 1
ATOM 1739 N N . HIS A 1 222 ? 1.379 7.231 -2.730 1.00 96.44 222 HIS A N 1
ATOM 1740 C CA . HIS A 1 222 ? 0.746 8.551 -2.696 1.00 96.44 222 HIS A CA 1
ATOM 1741 C C . HIS A 1 222 ? -0.781 8.456 -2.728 1.00 96.44 222 HIS A C 1
ATOM 1743 O O . HIS A 1 222 ? -1.451 9.149 -1.962 1.00 96.44 222 HIS A O 1
ATOM 1749 N N . TRP A 1 223 ? -1.334 7.585 -3.572 1.00 95.50 223 TRP A N 1
ATOM 1750 C CA . TRP A 1 223 ? -2.775 7.359 -3.620 1.00 95.50 223 TRP A CA 1
ATOM 1751 C C . TRP A 1 223 ? -3.309 6.759 -2.319 1.00 95.50 223 TRP A C 1
ATOM 1753 O O . TRP A 1 223 ? -4.262 7.283 -1.743 1.00 95.50 223 TRP A O 1
ATOM 1763 N N . SER A 1 224 ? -2.661 5.714 -1.806 1.00 96.81 224 SER A N 1
ATOM 1764 C CA . SER A 1 224 ? -3.088 5.060 -0.568 1.00 96.81 224 SER A CA 1
ATOM 1765 C C . SER A 1 224 ? -3.023 6.003 0.631 1.00 96.81 224 SER A C 1
ATOM 1767 O O . SER A 1 224 ? -3.931 5.993 1.454 1.00 96.81 224 SER A O 1
ATOM 1769 N N . ILE A 1 225 ? -2.011 6.871 0.715 1.00 96.31 225 ILE A N 1
ATOM 1770 C CA . ILE A 1 225 ? -1.920 7.901 1.759 1.00 96.31 225 ILE A CA 1
ATOM 1771 C C . ILE A 1 225 ? -3.130 8.838 1.705 1.00 96.31 225 ILE A C 1
ATOM 1773 O O . ILE A 1 225 ? -3.709 9.137 2.746 1.00 96.31 225 ILE A O 1
ATOM 1777 N N . LEU A 1 226 ? -3.555 9.274 0.514 1.00 94.88 226 LEU A N 1
ATOM 1778 C CA . LEU A 1 226 ? -4.746 10.117 0.371 1.00 94.88 226 LEU A CA 1
ATOM 1779 C C . LEU A 1 226 ? -6.013 9.403 0.864 1.00 94.88 226 LEU A C 1
ATOM 1781 O O . LEU A 1 226 ? -6.819 10.004 1.580 1.00 94.88 226 LEU A O 1
ATOM 1785 N N . GLU A 1 227 ? -6.183 8.125 0.521 1.00 94.44 227 GLU A N 1
ATOM 1786 C CA . GLU A 1 227 ? -7.313 7.313 0.991 1.00 94.44 227 GLU A CA 1
ATOM 1787 C C . GLU A 1 227 ? -7.282 7.147 2.515 1.00 94.44 227 GLU A C 1
ATOM 1789 O O . GLU A 1 227 ? -8.269 7.438 3.190 1.00 94.44 227 GLU A O 1
ATOM 1794 N N . ILE A 1 228 ? -6.133 6.759 3.072 1.00 95.38 228 ILE A N 1
ATOM 1795 C CA . ILE A 1 228 ? -5.935 6.554 4.511 1.00 95.38 228 ILE A CA 1
ATOM 1796 C C . ILE A 1 228 ? -6.215 7.842 5.292 1.00 95.38 228 ILE A C 1
ATOM 1798 O O . ILE A 1 228 ? -6.981 7.825 6.257 1.00 95.38 228 ILE A O 1
ATOM 1802 N N . LEU A 1 229 ? -5.662 8.979 4.860 1.00 94.00 229 LEU A N 1
ATOM 1803 C CA . LEU A 1 229 ? -5.927 10.273 5.491 1.00 94.00 229 LEU A CA 1
ATOM 1804 C C . LEU A 1 229 ? -7.412 10.642 5.414 1.00 94.00 229 LEU A C 1
ATOM 1806 O O . LEU A 1 229 ? -7.959 11.189 6.369 1.00 94.00 229 LEU A O 1
ATOM 1810 N N . THR A 1 230 ? -8.091 10.308 4.315 1.00 91.94 230 THR A N 1
ATOM 1811 C CA . THR A 1 230 ? -9.537 10.526 4.179 1.00 91.94 230 THR A CA 1
ATOM 1812 C C . THR A 1 230 ? -10.328 9.671 5.175 1.00 91.94 230 THR A C 1
ATOM 1814 O O . THR A 1 230 ? -11.253 10.181 5.817 1.00 91.94 230 THR A O 1
ATOM 1817 N N . TYR A 1 231 ? -9.957 8.402 5.368 1.00 90.56 231 TYR A N 1
ATOM 1818 C CA . TYR A 1 231 ? -10.561 7.545 6.393 1.00 90.56 231 TYR A CA 1
ATOM 1819 C C . TYR A 1 231 ? -10.333 8.103 7.802 1.00 90.56 231 TYR A C 1
ATOM 1821 O O . TYR A 1 231 ? -11.296 8.270 8.548 1.00 90.56 231 TYR A O 1
ATOM 1829 N N . LEU A 1 232 ? -9.103 8.501 8.137 1.00 89.88 232 LEU A N 1
ATOM 1830 C CA . LEU A 1 232 ? -8.786 9.100 9.437 1.00 89.88 232 LEU A CA 1
ATOM 1831 C C . LEU A 1 232 ? -9.571 10.397 9.679 1.00 89.88 232 LEU A C 1
ATOM 1833 O O . LEU A 1 232 ? -10.212 10.545 10.713 1.00 89.88 232 LEU A O 1
ATOM 1837 N N . VAL A 1 233 ? -9.614 11.317 8.711 1.00 87.12 233 V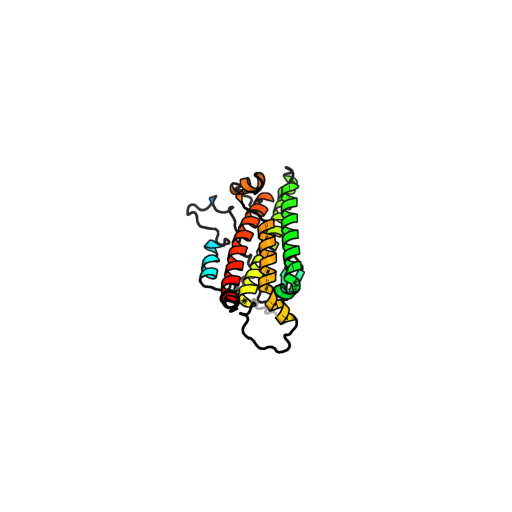AL A N 1
ATOM 1838 C CA . VAL A 1 233 ? -10.383 12.571 8.830 1.00 87.12 233 VAL A CA 1
ATOM 1839 C C . VAL A 1 233 ? -11.876 12.295 9.011 1.00 87.12 233 VAL A C 1
ATOM 1841 O O . VAL A 1 233 ? -12.553 12.987 9.770 1.00 87.12 233 VAL A O 1
ATOM 1844 N N . THR A 1 234 ? -12.429 11.315 8.299 1.00 83.44 234 THR A N 1
ATOM 1845 C CA . THR A 1 234 ? -13.864 11.014 8.384 1.00 83.44 234 THR A CA 1
ATOM 1846 C C . THR A 1 234 ? -14.242 10.299 9.678 1.00 83.44 234 THR A C 1
ATOM 1848 O O . THR A 1 234 ? -15.313 10.591 10.209 1.00 83.44 234 THR A O 1
ATOM 1851 N N . ARG A 1 235 ? -13.373 9.432 10.209 1.00 78.56 235 ARG A N 1
ATOM 1852 C CA . ARG A 1 235 ? -13.595 8.663 11.446 1.00 78.56 235 ARG A CA 1
ATOM 1853 C C . ARG A 1 235 ? -13.250 9.445 12.713 1.00 78.56 235 ARG A C 1
ATOM 1855 O O . ARG A 1 235 ? -13.992 9.386 13.686 1.00 78.56 235 ARG A O 1
ATOM 1862 N N . CYS A 1 236 ? -12.182 10.238 12.694 1.00 72.62 236 CYS A N 1
ATOM 1863 C CA . CYS A 1 236 ? -11.671 10.955 13.868 1.00 72.62 236 CYS A CA 1
ATOM 1864 C C . CYS A 1 236 ? -12.179 12.403 13.985 1.00 72.62 236 CYS A C 1
ATOM 1866 O O . CYS A 1 236 ? -11.732 13.146 14.859 1.00 72.62 236 CYS A O 1
ATOM 1868 N N . LYS A 1 237 ? -13.131 12.824 13.141 1.00 61.31 237 LYS A N 1
ATOM 1869 C CA . LYS A 1 237 ? -13.685 14.193 13.112 1.00 61.31 237 LYS A CA 1
ATOM 1870 C C . LYS A 1 237 ? -14.191 14.694 14.473 1.00 61.31 237 LYS A C 1
ATOM 1872 O O . LYS A 1 237 ? -14.077 15.883 14.755 1.00 61.31 237 LYS A O 1
ATOM 1877 N N . ALA A 1 238 ? -14.687 13.804 15.335 1.00 51.34 238 ALA A N 1
ATOM 1878 C CA . ALA A 1 238 ? -15.120 14.155 16.690 1.00 51.34 238 ALA A CA 1
ATOM 1879 C C . ALA A 1 238 ? -13.964 14.606 17.611 1.00 51.34 238 ALA A C 1
ATOM 1881 O O . ALA A 1 238 ? -14.189 15.408 18.509 1.00 51.34 238 ALA A O 1
ATOM 1882 N N . ARG A 1 239 ? -12.725 14.154 17.361 1.00 51.09 239 ARG A N 1
ATOM 1883 C CA . ARG A 1 239 ? -11.541 14.426 18.200 1.00 51.09 239 ARG A CA 1
ATOM 1884 C C . ARG A 1 239 ? -10.787 15.704 17.811 1.00 51.09 239 ARG A C 1
ATOM 1886 O O . ARG A 1 239 ? -10.074 16.262 18.635 1.00 51.09 239 ARG A O 1
ATOM 1893 N N . TRP A 1 240 ? -10.925 16.167 16.565 1.00 46.00 240 TRP A N 1
ATOM 1894 C CA . TRP A 1 240 ? -10.228 17.362 16.051 1.00 46.00 240 TRP A CA 1
ATOM 1895 C C . TRP A 1 240 ? -11.105 18.615 15.964 1.00 46.00 240 TRP A C 1
ATOM 1897 O O . TRP A 1 240 ? -10.578 19.713 15.805 1.00 46.00 240 TRP A O 1
ATOM 1907 N N . CYS A 1 241 ? -12.430 18.476 16.069 1.00 42.59 241 CYS A N 1
ATOM 1908 C CA . CYS A 1 241 ? -13.364 19.605 16.045 1.00 42.59 241 CYS A CA 1
ATOM 1909 C C . CYS A 1 241 ? -13.823 20.079 17.431 1.00 42.59 241 CYS A C 1
ATOM 1911 O O . CYS A 1 241 ? -14.592 21.035 17.491 1.00 42.59 241 CYS A O 1
ATOM 1913 N N . THR A 1 242 ? -13.372 19.476 18.534 1.00 40.47 242 THR A N 1
ATOM 1914 C CA . THR A 1 242 ? -13.555 20.072 19.864 1.00 40.47 242 THR A CA 1
ATOM 1915 C C . THR A 1 242 ? -12.479 21.136 20.077 1.00 40.47 242 THR A C 1
ATOM 1917 O O . THR A 1 242 ? -11.306 20.774 20.203 1.00 40.47 242 THR A O 1
ATOM 1920 N N . PRO A 1 243 ? -12.824 22.436 20.140 1.00 40.28 243 PRO A N 1
ATOM 1921 C CA . PRO A 1 243 ? -11.907 23.398 20.717 1.00 40.28 243 PRO A CA 1
ATOM 1922 C C . PRO A 1 243 ? -11.724 22.973 22.171 1.00 40.28 243 PRO A C 1
ATOM 1924 O O . PRO A 1 243 ? -12.703 22.864 22.909 1.00 40.28 243 PRO A O 1
ATOM 1927 N N . THR A 1 244 ? -10.491 22.713 22.590 1.00 43.41 244 THR A N 1
ATOM 1928 C CA . THR A 1 244 ? -10.136 22.786 24.006 1.00 43.41 244 THR A CA 1
ATOM 1929 C C . THR A 1 244 ? -10.541 24.173 24.489 1.00 43.41 244 THR A C 1
ATOM 1931 O O . THR A 1 244 ? -9.865 25.158 24.193 1.00 43.41 244 THR A O 1
ATOM 1934 N N . SER A 1 245 ? -11.693 24.260 25.152 1.00 36.81 245 SER A N 1
ATOM 1935 C CA . SER A 1 245 ? -12.097 25.426 25.919 1.00 36.81 245 SER A CA 1
ATOM 1936 C C . SER A 1 245 ? -11.117 25.556 27.081 1.00 36.81 245 SER A C 1
ATOM 1938 O O . SER A 1 245 ? -11.192 24.787 28.041 1.00 36.81 245 SER A O 1
ATOM 1940 N N . LEU A 1 246 ? -10.159 26.468 26.919 1.00 37.59 246 LEU A N 1
ATOM 1941 C CA . LEU A 1 246 ? -9.462 27.127 28.021 1.00 37.59 246 LEU A CA 1
ATOM 1942 C C . LEU A 1 246 ? -10.421 28.098 28.715 1.00 37.59 246 LEU A C 1
ATOM 1944 O O . LEU A 1 246 ? -11.207 28.751 27.988 1.00 37.59 246 LEU A O 1
#

Secondary structure (DSSP, 8-state):
---------PPP------------PPPPPP----TTTTT-TT-PPPTTSTTTTTHHHHHHTT--S-TTS--SSEEEETTEEEETTTHHHHSHHHHHHHHHHHHHHHHHHHHH--S-GGGHHHHHHHHHHHHHHHHHHHHHHHHHHHHT---------S---HHHHHHHHHHHHHHHHHHHHHHHH--GGGS-HHHHGGGG---TT----HHHHHHHHHHHHHHHHHHHHHHHHHHSHHHHSS----